Protein AF-A0A956P0S5-F1 (afdb_monomer)

Solvent-accessible surface area (backbone atoms only — not comparable to full-atom values): 14240 Å² total; per-residue (Å²): 141,84,89,82,84,88,81,92,80,89,80,87,84,78,88,82,91,79,89,77,91,73,87,79,81,88,80,89,71,92,70,78,78,69,80,76,81,74,53,72,65,49,46,32,28,50,45,27,42,51,51,13,50,52,25,44,77,72,69,35,58,64,59,13,52,54,28,40,48,46,19,44,26,37,61,36,60,24,54,72,28,82,37,57,36,28,53,68,85,43,78,42,74,23,39,26,38,30,36,32,39,50,43,69,46,98,87,65,50,78,39,52,38,38,33,41,34,31,28,26,62,78,64,59,69,40,28,40,41,38,39,36,28,49,43,55,61,23,42,31,29,60,75,90,55,88,81,51,67,65,43,17,43,38,38,39,33,37,58,80,78,73,43,46,25,36,25,52,33,47,40,38,34,45,43,81,77,47,76,59,59,68,21,82,61,38,79,83,47,84,54,44,51,42,25,31,27,26,29,33,40,39,37,43,30,39,24,30,32,74,95,37,86,83,47,67,38,47,39,34,33,68,44,71,68,35,24,9,27,38,37,32,68,66,73,80,72,92,84,77,81,88,70,89,63,94,73,72,76,74,81,76,86,124

Radius of gyration: 23.27 Å; Cα contacts (8 Å, |Δi|>4): 529; chains: 1; bounding box: 78×57×66 Å

Foldseek 3Di:
DDDDDDDDDDDDDDDDDDDDDDDDDDDDDPPPPDPDDDDLLQLQLVLLCVQLVVCVVVVNPPSNVQSNQSSVFSLLPFDWDWFWKQKQNDIDTKTKAKEWEFAQDPVRDTWTKIKMWIAPDRNHGQKIKIKIARDQKAWAADCPCVPPNRHMKIKMARNVVRWIWIFHTWMKGKDWPDWAAWRPLCVVDPQKTKTKTFMWIWTWTWIAIDPGRVDIMIMTTTDGGRITMYMYTPPPDRDDDDDSDPDDPDPDDD

Structure (mmCIF, N/CA/C/O backbone):
data_AF-A0A956P0S5-F1
#
_entry.id   AF-A0A956P0S5-F1
#
loop_
_atom_site.group_PDB
_atom_site.id
_atom_site.type_symbol
_atom_site.label_atom_id
_atom_site.label_alt_id
_atom_site.label_comp_id
_atom_site.label_asym_id
_atom_site.label_entity_id
_atom_site.label_seq_id
_atom_site.pdbx_PDB_ins_code
_atom_site.Cartn_x
_atom_site.Cartn_y
_atom_site.Cartn_z
_atom_site.occupancy
_atom_site.B_iso_or_equiv
_atom_site.auth_seq_id
_atom_site.auth_comp_id
_atom_site.auth_asym_id
_atom_site.auth_atom_id
_atom_site.pdbx_PDB_model_num
ATOM 1 N N . MET A 1 1 ? -48.499 -22.018 23.918 1.00 46.53 1 MET A N 1
ATOM 2 C CA . MET A 1 1 ? -48.377 -22.487 22.521 1.00 46.53 1 MET A CA 1
ATOM 3 C C . MET A 1 1 ? -49.604 -22.008 21.760 1.00 46.53 1 MET A C 1
ATOM 5 O O . MET A 1 1 ? -50.698 -22.471 22.052 1.00 46.53 1 MET A O 1
ATOM 9 N N . ARG A 1 2 ? -49.459 -21.010 20.884 1.00 45.59 2 ARG A N 1
ATOM 10 C CA . ARG A 1 2 ? -50.534 -20.522 20.007 1.00 45.59 2 ARG A CA 1
ATOM 11 C C . ARG A 1 2 ? -49.981 -20.473 18.587 1.00 45.59 2 ARG A C 1
ATOM 13 O O . ARG A 1 2 ? -48.970 -19.822 18.353 1.00 45.59 2 ARG A O 1
ATOM 20 N N . ALA A 1 3 ? -50.611 -21.235 17.701 1.00 47.53 3 ALA A N 1
ATOM 21 C CA . ALA A 1 3 ? -50.285 -21.324 16.288 1.00 47.53 3 ALA A CA 1
ATOM 22 C C . ALA A 1 3 ? -50.976 -20.188 15.523 1.00 47.53 3 ALA A C 1
ATOM 24 O O . ALA A 1 3 ? -52.167 -19.950 15.718 1.00 47.53 3 ALA A O 1
ATOM 25 N N . HIS A 1 4 ? -50.235 -19.526 14.638 1.00 45.78 4 HIS A N 1
ATOM 26 C CA . HIS A 1 4 ? -50.772 -18.630 13.617 1.00 45.78 4 HIS A CA 1
ATOM 27 C C . HIS A 1 4 ? -50.469 -19.233 12.239 1.00 45.78 4 HIS A C 1
ATOM 29 O O . HIS A 1 4 ? -49.300 -19.503 11.961 1.00 45.78 4 HIS A O 1
ATOM 35 N N . PRO A 1 5 ? -51.480 -19.463 11.383 1.00 62.47 5 PRO A N 1
ATOM 36 C CA . PRO A 1 5 ? -51.280 -19.790 9.980 1.00 62.47 5 PRO A CA 1
ATOM 37 C C . PRO A 1 5 ? -51.539 -18.579 9.066 1.00 62.47 5 PRO A C 1
ATOM 39 O O . PRO A 1 5 ? -52.143 -17.592 9.483 1.00 62.47 5 PRO A O 1
ATOM 42 N N . PHE A 1 6 ? -51.160 -18.756 7.795 1.00 42.41 6 PHE A N 1
ATOM 43 C CA . PHE A 1 6 ? -51.363 -17.881 6.626 1.00 42.41 6 PHE A CA 1
ATOM 44 C C . PHE A 1 6 ? -50.339 -16.733 6.501 1.00 42.41 6 PHE A C 1
ATOM 46 O O . PHE A 1 6 ? -49.955 -16.119 7.481 1.00 42.41 6 PHE A O 1
ATOM 53 N N . SER A 1 7 ? -49.826 -16.371 5.323 1.00 49.00 7 SER A N 1
ATOM 54 C CA . SER A 1 7 ? -50.369 -16.528 3.974 1.00 49.00 7 SER A CA 1
ATOM 55 C C . SER A 1 7 ? -49.253 -16.358 2.936 1.00 49.00 7 SER A C 1
ATOM 57 O O . SER A 1 7 ? -48.525 -15.366 2.962 1.00 49.00 7 SER A O 1
ATOM 59 N N . THR A 1 8 ? -49.136 -17.305 2.010 1.00 47.72 8 THR A N 1
ATOM 60 C CA . THR A 1 8 ? -48.252 -17.249 0.840 1.00 47.72 8 THR A CA 1
ATOM 61 C C . THR A 1 8 ? -48.875 -16.333 -0.215 1.00 47.72 8 THR A C 1
ATOM 63 O O . THR A 1 8 ? -49.994 -16.584 -0.661 1.00 47.72 8 THR A O 1
ATOM 66 N N . ARG A 1 9 ? -48.167 -15.287 -0.656 1.00 56.03 9 ARG A N 1
ATOM 67 C CA . ARG A 1 9 ? -48.523 -14.537 -1.871 1.00 56.03 9 ARG A CA 1
ATOM 68 C C . ARG A 1 9 ? -47.357 -14.537 -2.849 1.00 56.03 9 ARG A C 1
ATOM 70 O O . ARG A 1 9 ? -46.425 -13.750 -2.739 1.00 56.03 9 ARG A O 1
ATOM 77 N N . THR A 1 10 ? -47.461 -15.445 -3.808 1.00 47.25 10 THR A N 1
ATOM 78 C CA . THR A 1 10 ? -46.732 -15.450 -5.074 1.00 47.25 10 THR A CA 1
ATOM 79 C C . THR A 1 10 ? -47.218 -14.277 -5.924 1.00 47.25 10 THR A C 1
ATOM 81 O O . THR A 1 10 ? -48.417 -14.156 -6.169 1.00 47.25 10 THR A O 1
ATOM 84 N N . LEU A 1 11 ? -46.303 -13.431 -6.392 1.00 49.44 11 LEU A N 1
ATOM 85 C CA . LEU A 1 11 ? -46.571 -12.417 -7.410 1.00 49.44 11 LEU A CA 1
ATOM 86 C C . LEU A 1 11 ? -45.760 -12.773 -8.658 1.00 49.44 11 LEU A C 1
ATOM 88 O O . LEU A 1 11 ? -44.543 -12.624 -8.694 1.00 49.44 11 LEU A O 1
ATOM 92 N N . LEU A 1 12 ? -46.468 -13.291 -9.660 1.00 40.75 12 LEU A N 1
ATOM 93 C CA . LEU A 1 12 ? -46.030 -13.357 -11.050 1.00 40.75 12 LEU A CA 1
ATOM 94 C C . LEU A 1 12 ? -46.188 -11.957 -11.651 1.00 40.75 12 LEU A C 1
ATOM 96 O O . LEU A 1 12 ? -47.299 -11.430 -11.680 1.00 40.75 12 LEU A O 1
ATOM 100 N N . VAL A 1 13 ? -45.102 -11.378 -12.159 1.00 48.88 13 VAL A N 1
ATOM 101 C CA . VAL A 1 13 ? -45.156 -10.217 -13.056 1.00 48.88 13 VAL A CA 1
ATOM 102 C C . VAL A 1 13 ? -44.646 -10.677 -14.412 1.00 48.88 13 VAL A C 1
ATOM 104 O O . VAL A 1 13 ? -43.492 -11.075 -14.556 1.00 48.88 13 VAL A O 1
ATOM 107 N N . ALA A 1 14 ? -45.548 -10.668 -15.388 1.00 42.66 14 ALA A N 1
ATOM 108 C CA . ALA A 1 14 ? -45.276 -10.989 -16.775 1.00 42.66 14 ALA A CA 1
ATOM 109 C C . ALA A 1 14 ? -45.187 -9.708 -17.618 1.00 42.66 14 ALA A C 1
ATOM 111 O O . ALA A 1 14 ? -46.032 -8.829 -17.494 1.00 42.66 14 ALA A O 1
ATOM 112 N N . ALA A 1 15 ? -44.196 -9.723 -18.514 1.00 45.06 15 ALA A N 1
ATOM 113 C CA . ALA A 1 15 ? -44.137 -9.118 -19.847 1.00 45.06 15 ALA A CA 1
ATOM 114 C C . ALA A 1 15 ? -44.192 -7.586 -20.024 1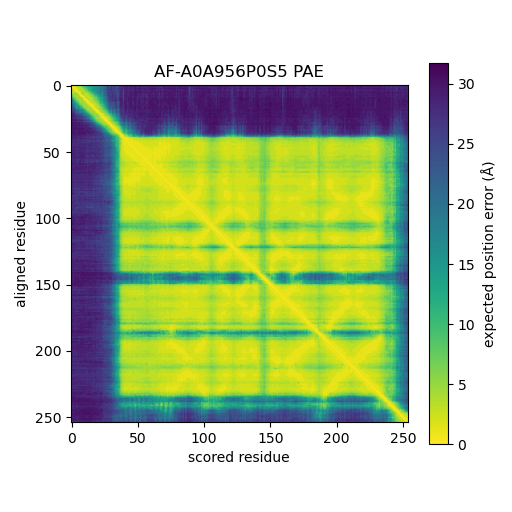.00 45.06 15 ALA A C 1
ATOM 116 O O . ALA A 1 15 ? -45.190 -6.939 -19.739 1.00 45.06 15 ALA A O 1
ATOM 117 N N . ALA A 1 16 ? -43.177 -7.064 -20.725 1.00 46.56 16 ALA A N 1
ATOM 118 C CA . ALA A 1 16 ? -43.361 -6.442 -22.043 1.00 46.56 16 ALA A CA 1
ATOM 119 C C . ALA A 1 16 ? -41.998 -6.281 -22.751 1.00 46.56 16 ALA A C 1
ATOM 121 O O . ALA A 1 16 ? -41.154 -5.495 -22.332 1.00 46.56 16 ALA A O 1
ATOM 122 N N . LEU A 1 17 ? -41.791 -7.037 -23.833 1.00 49.25 17 LEU A N 1
ATOM 123 C CA . LEU A 1 17 ? -40.760 -6.784 -24.841 1.00 49.25 17 LEU A CA 1
ATOM 124 C C . LEU A 1 17 ? -41.327 -5.757 -25.826 1.00 49.25 17 LEU A C 1
ATOM 126 O O . LEU A 1 17 ? -42.268 -6.066 -26.554 1.00 49.25 17 LEU A O 1
ATOM 130 N N . LEU A 1 18 ? -40.757 -4.554 -25.851 1.00 51.84 18 LEU A N 1
ATOM 131 C CA . LEU A 1 18 ? -40.972 -3.584 -26.921 1.00 51.84 18 LEU A CA 1
ATOM 132 C C . LEU A 1 18 ? -39.687 -3.481 -27.739 1.00 51.84 18 LEU A C 1
ATOM 134 O O . LEU A 1 18 ? -38.668 -2.977 -27.274 1.00 51.84 18 LEU A O 1
ATOM 138 N N . ALA A 1 19 ? -39.763 -3.998 -28.962 1.00 52.50 19 ALA A N 1
ATOM 139 C CA . ALA A 1 19 ? -38.812 -3.730 -30.022 1.00 52.50 19 ALA A CA 1
ATOM 140 C C . ALA A 1 19 ? -39.023 -2.291 -30.513 1.00 52.50 19 ALA A C 1
ATOM 142 O O . ALA A 1 19 ? -40.101 -1.952 -30.998 1.00 52.50 19 ALA A O 1
ATOM 143 N N . ALA A 1 20 ? -37.990 -1.462 -30.398 1.00 48.88 20 ALA A N 1
ATOM 144 C CA . ALA A 1 20 ? -37.906 -0.187 -31.092 1.00 48.88 20 ALA A CA 1
ATOM 145 C C . ALA A 1 20 ? -36.772 -0.289 -32.117 1.00 48.88 20 ALA A C 1
ATOM 147 O O . ALA A 1 20 ? -35.594 -0.293 -31.765 1.00 48.88 20 ALA A O 1
ATOM 148 N N . CYS A 1 21 ? -37.145 -0.413 -33.389 1.00 50.00 21 CYS A N 1
ATOM 149 C CA . CYS A 1 21 ? -36.271 -0.078 -34.503 1.00 50.00 21 CYS A CA 1
ATOM 150 C C . CYS A 1 21 ? -36.135 1.447 -34.517 1.00 50.00 21 CYS A C 1
ATOM 152 O O . CYS A 1 21 ? -37.131 2.144 -34.706 1.00 50.00 21 CYS A O 1
ATOM 154 N N . ALA A 1 22 ? -34.930 1.956 -34.287 1.00 46.91 22 ALA A N 1
ATOM 155 C CA . ALA A 1 22 ? -34.597 3.351 -34.528 1.00 46.91 22 ALA A CA 1
ATOM 156 C C . ALA A 1 22 ? -33.417 3.393 -35.500 1.00 46.91 22 ALA A C 1
ATOM 158 O O . ALA A 1 22 ? -32.386 2.759 -35.267 1.00 46.91 22 ALA A O 1
ATOM 159 N N . ASP A 1 23 ? -33.627 4.099 -36.606 1.00 46.28 23 ASP A N 1
ATOM 160 C CA . ASP A 1 23 ? -32.665 4.325 -37.674 1.00 46.28 23 ASP A CA 1
ATOM 161 C C . ASP A 1 23 ? -31.389 4.992 -37.144 1.00 46.28 23 ASP A C 1
ATOM 163 O O . ASP A 1 23 ? -31.431 5.996 -36.429 1.00 46.28 23 ASP A O 1
ATOM 167 N N . ALA A 1 24 ? -30.239 4.427 -37.509 1.00 42.75 24 ALA A N 1
ATOM 168 C CA . ALA A 1 24 ? -28.935 4.987 -37.185 1.00 42.75 24 ALA A CA 1
ATOM 169 C C . ALA A 1 24 ? -28.634 6.191 -38.098 1.00 42.75 24 ALA A C 1
ATOM 171 O O . ALA A 1 24 ? -28.713 6.053 -39.322 1.00 42.75 24 ALA A O 1
ATOM 172 N N . PRO A 1 25 ? -28.235 7.358 -37.561 1.00 47.31 25 PRO A N 1
ATOM 173 C CA . PRO A 1 25 ? -27.686 8.416 -38.389 1.00 47.31 25 PRO A CA 1
ATOM 174 C C . PRO A 1 25 ? -26.253 8.061 -38.800 1.00 47.31 25 PRO A C 1
ATOM 176 O O . PRO A 1 25 ? -25.378 7.816 -37.968 1.00 47.31 25 PRO A O 1
ATOM 179 N N . THR A 1 26 ? -26.010 8.069 -40.106 1.00 45.09 26 THR A N 1
ATOM 180 C CA . THR A 1 26 ? -24.673 8.035 -40.700 1.00 45.09 26 THR A CA 1
ATOM 181 C C . THR A 1 26 ? -23.945 9.339 -40.368 1.00 45.09 26 THR A C 1
ATOM 183 O O . THR A 1 26 ? -24.252 10.384 -40.939 1.00 45.09 26 THR A O 1
ATOM 186 N N . VAL A 1 27 ? -22.974 9.288 -39.453 1.00 42.38 27 VAL A N 1
ATOM 187 C CA . VAL A 1 27 ? -22.047 10.399 -39.187 1.00 42.38 27 VAL A CA 1
ATOM 188 C C . VAL A 1 27 ? -20.788 10.186 -40.024 1.00 42.38 27 VAL A C 1
ATOM 190 O O . VAL A 1 27 ? -19.969 9.316 -39.742 1.00 42.38 27 VAL A O 1
ATOM 193 N N . THR A 1 28 ? -20.650 10.974 -41.088 1.00 45.12 28 THR A N 1
ATOM 194 C CA . THR A 1 28 ? -19.413 11.123 -41.862 1.00 45.12 28 THR A CA 1
ATOM 195 C C . THR A 1 28 ? -18.667 12.367 -41.391 1.00 45.12 28 THR A C 1
ATOM 197 O O . THR A 1 28 ? -19.068 13.485 -41.711 1.00 45.12 28 THR A O 1
ATOM 200 N N . GLY A 1 29 ? -17.563 12.165 -40.678 1.00 45.12 29 GLY A N 1
ATOM 201 C CA . GLY A 1 29 ? -16.556 13.179 -40.375 1.00 45.12 29 GLY A CA 1
ATOM 202 C C . GLY A 1 29 ? -15.302 12.498 -39.817 1.00 45.12 29 GLY A C 1
ATOM 203 O O . GLY A 1 29 ? -15.442 11.506 -39.100 1.00 45.12 29 GLY A O 1
ATOM 204 N N . PRO A 1 30 ? -14.078 12.946 -40.155 1.00 47.75 30 PRO A N 1
ATOM 205 C CA . PRO A 1 30 ? -12.875 12.451 -39.508 1.00 47.75 30 PRO A CA 1
ATOM 206 C C . PRO A 1 30 ? -12.791 13.104 -38.127 1.00 47.75 30 PRO A C 1
ATOM 208 O O . PRO A 1 30 ? -12.067 14.079 -37.928 1.00 47.75 30 PRO A O 1
ATOM 211 N N . ASP A 1 31 ? -13.581 12.593 -37.187 1.00 36.97 31 ASP A N 1
ATOM 212 C CA . ASP A 1 31 ? -13.417 12.936 -35.786 1.00 36.97 31 ASP A CA 1
ATOM 213 C C . ASP A 1 31 ? -12.059 12.404 -35.341 1.00 36.97 31 ASP A C 1
ATOM 215 O O . ASP A 1 31 ? -11.768 11.205 -35.372 1.00 36.97 31 ASP A O 1
ATOM 219 N N . VAL A 1 32 ? -11.202 13.346 -34.960 1.00 43.25 32 VAL A N 1
ATOM 220 C CA . VAL A 1 32 ? -10.043 13.096 -34.118 1.00 43.25 32 VAL A CA 1
ATOM 221 C C . VAL A 1 32 ? -10.543 12.257 -32.949 1.00 43.25 32 VAL A C 1
ATOM 223 O O . VAL A 1 32 ? -11.300 12.747 -32.115 1.00 43.25 32 VAL A O 1
ATOM 226 N N . VAL A 1 33 ? -10.160 10.981 -32.923 1.00 37.50 33 VAL A N 1
ATOM 227 C CA . VAL A 1 33 ? -10.453 10.083 -31.809 1.00 37.50 33 VAL A CA 1
ATOM 228 C C . VAL A 1 33 ? -9.829 10.713 -30.568 1.00 37.50 33 VAL A C 1
ATOM 230 O O . VAL A 1 33 ? -8.613 10.666 -30.377 1.00 37.50 33 VAL A O 1
ATOM 233 N N . ALA A 1 34 ? -10.655 11.365 -29.750 1.00 46.28 34 ALA A N 1
ATOM 234 C CA . ALA A 1 34 ? -10.275 11.736 -28.400 1.00 46.28 34 ALA A CA 1
ATOM 235 C C . ALA A 1 34 ? -9.823 10.452 -27.676 1.00 46.28 34 ALA A C 1
ATOM 237 O O . ALA A 1 34 ? -10.451 9.405 -27.872 1.00 46.28 34 ALA A O 1
ATOM 238 N N . PRO A 1 35 ? -8.735 10.482 -26.882 1.00 43.56 35 PRO A N 1
ATOM 239 C CA . PRO A 1 35 ? -8.303 9.306 -26.136 1.00 43.56 35 PRO A CA 1
ATOM 240 C C . PRO A 1 35 ? -9.465 8.798 -25.268 1.00 43.56 35 PRO A C 1
ATOM 242 O O . PRO A 1 35 ? -10.267 9.611 -24.797 1.00 43.56 35 PRO A O 1
ATOM 245 N N . PRO A 1 36 ? -9.605 7.471 -25.106 1.00 42.19 36 PRO A N 1
ATOM 246 C CA . PRO A 1 36 ? -10.793 6.875 -24.522 1.00 42.19 36 PRO A CA 1
ATOM 247 C C . PRO A 1 36 ? -11.071 7.448 -23.133 1.00 42.19 36 PRO A C 1
ATOM 249 O O . PRO A 1 36 ? -10.182 7.598 -22.298 1.00 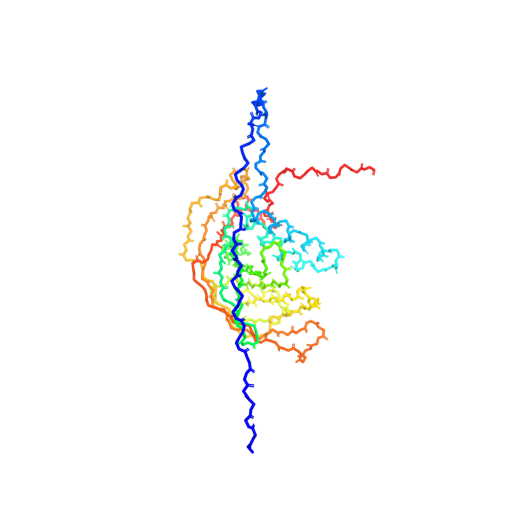42.19 36 PRO A O 1
ATOM 252 N N . THR A 1 37 ? -12.345 7.756 -22.929 1.00 42.22 37 THR A N 1
ATOM 253 C CA . THR A 1 37 ? -12.993 8.044 -21.656 1.00 42.22 37 THR A CA 1
ATOM 254 C C . THR A 1 37 ? -12.529 7.043 -20.588 1.00 42.22 37 THR A C 1
ATOM 256 O O . THR A 1 37 ? -12.600 5.832 -20.794 1.00 42.22 37 THR A O 1
ATOM 259 N N . GLY A 1 38 ? -11.978 7.578 -19.491 1.00 54.44 38 GLY A N 1
ATOM 260 C CA . GLY A 1 38 ? -11.123 6.869 -18.534 1.00 54.44 38 GLY A CA 1
ATOM 261 C C . GLY A 1 38 ? -11.656 5.511 -18.077 1.00 54.44 38 GLY A C 1
ATOM 262 O O . GLY A 1 38 ? -12.832 5.347 -17.754 1.00 54.44 38 GLY A O 1
ATOM 263 N N . THR A 1 39 ? -10.766 4.522 -18.050 1.00 73.88 39 THR A N 1
ATOM 264 C CA . THR A 1 39 ? -11.076 3.187 -17.516 1.00 73.88 39 THR A CA 1
ATOM 265 C C . THR A 1 39 ? -11.423 3.267 -16.019 1.00 73.88 39 THR A C 1
ATOM 267 O O . THR A 1 39 ? -11.015 4.213 -15.351 1.00 73.88 39 THR A O 1
ATOM 270 N N . ALA A 1 40 ? -12.150 2.289 -15.459 1.00 81.44 40 ALA A N 1
ATOM 271 C CA . ALA A 1 40 ? -12.482 2.259 -14.020 1.00 81.44 40 ALA A CA 1
ATOM 272 C C . ALA A 1 40 ? -11.240 2.431 -13.116 1.00 81.44 40 ALA A C 1
ATOM 274 O O . ALA A 1 40 ? -11.282 3.132 -12.108 1.00 81.44 40 ALA A O 1
ATOM 275 N N . ASP A 1 41 ? -10.098 1.884 -13.539 1.00 87.12 41 ASP A N 1
ATOM 276 C CA . ASP A 1 41 ? -8.813 2.044 -12.854 1.00 87.12 41 ASP A CA 1
ATOM 277 C C . ASP A 1 41 ? -8.364 3.518 -12.795 1.00 87.12 41 ASP A C 1
ATOM 279 O O . ASP A 1 41 ? -7.793 3.975 -11.807 1.00 87.12 41 ASP A O 1
ATOM 283 N N . GLU A 1 42 ? -8.650 4.297 -13.837 1.00 87.44 42 GLU A N 1
ATOM 284 C CA . GLU A 1 42 ? -8.298 5.714 -13.917 1.00 87.44 42 GLU A CA 1
ATOM 285 C C . GLU A 1 42 ? -9.179 6.583 -13.014 1.00 87.44 42 GLU A C 1
ATOM 287 O O . GLU A 1 42 ? -8.677 7.529 -12.402 1.00 87.44 42 GLU A O 1
ATOM 292 N N . ALA A 1 43 ? -10.456 6.219 -12.851 1.00 89.06 43 ALA A N 1
ATOM 293 C CA . ALA A 1 43 ? -11.340 6.841 -11.866 1.00 89.06 43 ALA A CA 1
ATOM 294 C C . ALA A 1 43 ? -10.828 6.614 -10.433 1.00 89.06 43 ALA A C 1
ATOM 296 O O . ALA A 1 43 ? -10.751 7.557 -9.644 1.00 89.06 43 ALA A O 1
ATOM 297 N N . VAL A 1 44 ? -10.373 5.397 -10.120 1.00 90.56 44 VAL A N 1
ATOM 298 C CA . VAL A 1 44 ? -9.753 5.092 -8.822 1.00 90.56 44 VAL A CA 1
ATOM 299 C C . VAL A 1 44 ? -8.448 5.858 -8.628 1.00 90.56 44 VAL A C 1
ATOM 301 O O . VAL A 1 44 ? -8.241 6.462 -7.575 1.00 90.56 44 VAL A O 1
ATOM 304 N N . ALA A 1 45 ? -7.565 5.877 -9.631 1.00 92.25 45 ALA A N 1
ATOM 305 C CA . ALA A 1 45 ? -6.312 6.625 -9.553 1.00 92.25 45 ALA A CA 1
ATOM 306 C C . ALA A 1 45 ? -6.559 8.126 -9.325 1.00 92.25 45 ALA A C 1
ATOM 308 O O . ALA A 1 45 ? -5.821 8.763 -8.573 1.00 92.25 45 ALA A O 1
ATOM 309 N N . LEU A 1 46 ? -7.606 8.687 -9.938 1.00 92.94 46 LEU A N 1
ATOM 310 C CA . LEU A 1 46 ? -8.039 10.059 -9.688 1.00 92.94 46 LEU A CA 1
ATOM 311 C C . LEU A 1 46 ? -8.558 10.242 -8.254 1.00 92.94 46 LEU A C 1
ATOM 313 O O . LEU A 1 46 ? -8.164 11.199 -7.593 1.00 92.94 46 LEU A O 1
ATOM 317 N N . SER A 1 47 ? -9.376 9.319 -7.745 1.00 92.81 47 SER A N 1
ATOM 318 C CA . SER A 1 47 ? -9.885 9.393 -6.371 1.00 92.81 47 SER A CA 1
ATOM 319 C C . SER A 1 47 ? -8.760 9.320 -5.329 1.00 92.81 47 SER A C 1
ATOM 321 O O . SER A 1 47 ? -8.751 10.083 -4.362 1.00 92.81 47 SER A O 1
ATOM 323 N N . LEU A 1 48 ? -7.753 8.472 -5.552 1.00 93.75 48 LEU A N 1
ATOM 324 C CA . LEU A 1 48 ? -6.554 8.413 -4.711 1.00 93.75 48 LEU A CA 1
ATOM 325 C C . LEU A 1 48 ? -5.742 9.719 -4.771 1.00 93.75 48 LEU A C 1
ATOM 327 O O . LEU A 1 48 ? -5.259 10.188 -3.744 1.00 93.75 48 LEU A O 1
ATOM 331 N N . ASP A 1 49 ? -5.632 10.356 -5.936 1.00 94.94 49 ASP A N 1
ATOM 332 C CA . ASP A 1 49 ? -5.006 11.678 -6.073 1.00 94.94 49 ASP A CA 1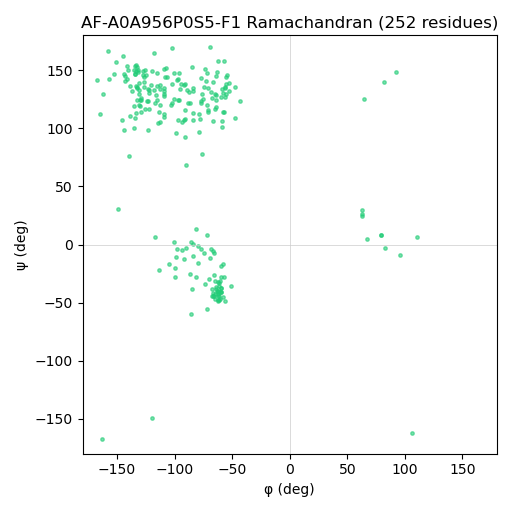
ATOM 333 C C . ASP A 1 49 ? -5.762 12.775 -5.302 1.00 94.94 49 ASP A C 1
ATOM 335 O O . ASP A 1 49 ? -5.146 13.652 -4.692 1.00 94.94 49 ASP A O 1
ATOM 339 N N . GLU A 1 50 ? -7.095 12.747 -5.322 1.00 94.50 50 GLU A N 1
ATOM 340 C CA . GLU A 1 50 ? -7.932 13.681 -4.562 1.00 94.50 50 GLU A CA 1
ATOM 341 C C . GLU A 1 50 ? -7.755 13.487 -3.054 1.00 94.50 50 GLU A C 1
ATOM 343 O O . GLU A 1 50 ? -7.582 14.466 -2.322 1.00 94.50 50 GLU A O 1
ATOM 348 N N . LEU A 1 51 ? -7.713 12.232 -2.592 1.00 93.06 51 LEU A N 1
ATOM 349 C CA . LEU A 1 51 ? -7.375 11.899 -1.208 1.00 93.06 51 LEU A CA 1
ATOM 350 C C . LEU A 1 51 ? -5.963 12.383 -0.856 1.00 93.06 51 LEU A C 1
ATOM 352 O O . LEU A 1 51 ? -5.759 12.946 0.221 1.00 93.06 51 LEU A O 1
ATOM 356 N N . ALA A 1 52 ? -4.998 12.238 -1.771 1.00 93.50 52 ALA A N 1
ATOM 357 C CA . ALA A 1 52 ? -3.633 12.717 -1.574 1.00 93.50 52 ALA A CA 1
ATOM 358 C C . ALA A 1 52 ? -3.570 14.244 -1.401 1.00 93.50 52 ALA A C 1
ATOM 360 O O . ALA A 1 52 ? -2.888 14.764 -0.508 1.00 93.50 52 ALA A O 1
ATOM 361 N N . ALA A 1 53 ? -4.305 14.974 -2.240 1.00 93.69 53 ALA A N 1
ATOM 362 C CA . ALA A 1 53 ? -4.409 16.426 -2.169 1.00 93.69 53 ALA A CA 1
ATOM 363 C C . ALA A 1 53 ? -5.123 16.881 -0.886 1.00 93.69 53 ALA A C 1
ATOM 365 O O . ALA A 1 53 ? -4.640 17.787 -0.208 1.00 93.69 53 ALA A O 1
ATOM 366 N N . SER A 1 54 ? -6.227 16.226 -0.517 1.00 91.62 54 SER A N 1
ATOM 367 C CA . SER A 1 54 ? -6.971 16.515 0.714 1.00 91.62 54 SER A CA 1
ATOM 368 C C . SER A 1 54 ? -6.107 16.301 1.960 1.00 91.62 54 SER A C 1
ATOM 370 O O . SER A 1 54 ? -6.013 17.194 2.802 1.00 91.62 54 SER A O 1
ATOM 372 N N . ALA A 1 55 ? -5.387 15.178 2.029 1.00 89.56 55 ALA A N 1
ATOM 373 C CA . ALA A 1 55 ? -4.440 14.901 3.104 1.00 89.56 55 ALA A CA 1
ATOM 374 C C . ALA A 1 55 ? -3.322 15.956 3.170 1.00 89.56 55 ALA A C 1
ATOM 376 O O . ALA A 1 55 ? -2.992 16.439 4.251 1.00 89.56 55 ALA A O 1
ATOM 377 N N . SER A 1 56 ? -2.794 16.391 2.019 1.00 93.00 56 SER A N 1
ATOM 378 C CA . SER A 1 56 ? -1.783 17.459 1.965 1.00 93.00 56 SER A CA 1
ATOM 379 C C . SER A 1 56 ? -2.310 18.780 2.528 1.00 93.00 56 SER A C 1
ATOM 381 O O . SER A 1 56 ? -1.615 19.432 3.305 1.00 93.00 56 SER A O 1
ATOM 383 N N . LEU A 1 57 ? -3.540 19.166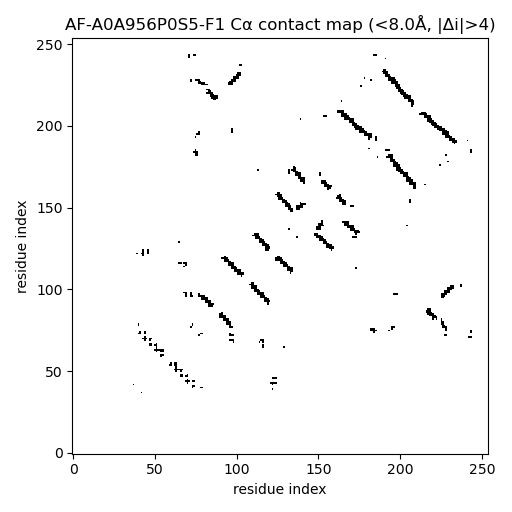 2.171 1.00 93.38 57 LEU A N 1
ATOM 384 C CA . LEU A 1 57 ? -4.190 20.380 2.680 1.00 93.38 57 LEU A CA 1
ATOM 385 C C . LEU A 1 57 ? -4.448 20.313 4.190 1.00 93.38 57 LEU A C 1
ATOM 387 O O . LEU A 1 57 ? -4.390 21.339 4.864 1.00 93.38 57 LEU A O 1
ATOM 391 N N . ALA A 1 58 ? -4.683 19.115 4.724 1.00 89.50 58 ALA A N 1
ATOM 392 C CA . ALA A 1 58 ? -4.822 18.868 6.157 1.00 89.50 58 ALA A CA 1
ATOM 393 C C . ALA A 1 58 ? -3.474 18.783 6.908 1.00 89.50 58 ALA A C 1
ATOM 395 O O . ALA A 1 58 ? -3.465 18.586 8.121 1.00 89.50 58 ALA A O 1
ATOM 396 N N . GLY A 1 59 ? -2.336 18.917 6.215 1.00 88.62 59 GLY A N 1
ATOM 397 C CA . GLY A 1 59 ? -0.998 18.788 6.804 1.00 88.62 59 GLY A CA 1
ATOM 398 C C . GLY A 1 59 ? -0.538 17.341 7.024 1.00 88.62 59 GLY A C 1
ATOM 399 O O . GLY A 1 59 ? 0.518 17.109 7.608 1.00 88.62 59 GLY A O 1
ATOM 400 N N . ASP A 1 60 ? -1.288 16.361 6.524 1.00 86.12 60 ASP A N 1
ATOM 401 C CA . ASP A 1 60 ? -0.990 14.933 6.618 1.00 86.12 60 ASP A CA 1
ATOM 402 C C . ASP A 1 60 ? -0.157 14.480 5.412 1.00 86.12 60 ASP A C 1
ATOM 404 O O . ASP A 1 60 ? -0.607 13.753 4.520 1.00 86.12 60 ASP A O 1
ATOM 408 N N . SER A 1 61 ? 1.091 14.951 5.369 1.00 87.50 61 SER A N 1
ATOM 409 C CA . SER A 1 61 ? 2.038 14.666 4.279 1.00 87.50 61 SER A CA 1
ATOM 410 C C . SER A 1 61 ? 2.270 13.169 4.066 1.00 87.50 61 SER A C 1
ATOM 412 O O . SER A 1 61 ? 2.554 12.727 2.950 1.00 87.50 61 SER A O 1
ATOM 414 N N . ARG A 1 62 ? 2.111 12.374 5.127 1.00 82.19 62 ARG A N 1
ATOM 415 C CA . ARG A 1 62 ? 2.239 10.926 5.069 1.00 82.19 62 ARG A CA 1
ATOM 416 C C . ARG A 1 62 ? 1.070 10.289 4.334 1.00 82.19 62 ARG A C 1
ATOM 418 O O . ARG A 1 62 ? 1.312 9.597 3.350 1.00 82.19 62 ARG A O 1
ATOM 425 N N . ALA A 1 63 ? -0.170 10.540 4.759 1.00 84.38 63 ALA A N 1
ATOM 426 C CA . ALA A 1 63 ? -1.328 10.003 4.045 1.00 84.38 63 ALA A CA 1
ATOM 427 C C . ALA A 1 63 ? -1.356 10.503 2.594 1.00 84.38 63 ALA A C 1
ATOM 429 O O . ALA A 1 63 ? -1.614 9.726 1.679 1.00 84.38 63 ALA A O 1
ATOM 430 N N . ALA A 1 64 ? -0.969 11.763 2.367 1.00 89.75 64 ALA A N 1
ATOM 431 C CA . ALA A 1 64 ? -0.816 12.307 1.025 1.00 89.75 64 ALA A CA 1
ATOM 432 C C . ALA A 1 64 ? 0.145 11.489 0.159 1.00 89.75 64 ALA A C 1
ATOM 434 O O . ALA A 1 64 ? -0.165 11.115 -0.972 1.00 89.75 64 ALA A O 1
ATOM 435 N N . SER A 1 65 ? 1.318 11.192 0.712 1.00 87.56 65 SER A N 1
ATOM 436 C CA . SER A 1 65 ? 2.319 10.371 0.056 1.00 87.56 65 SER A CA 1
ATOM 437 C C . SER A 1 65 ? 1.808 8.955 -0.213 1.00 87.56 65 SER A C 1
ATOM 439 O O . SER A 1 65 ? 2.075 8.410 -1.281 1.00 87.56 65 SER A O 1
ATOM 441 N N . ASP A 1 66 ? 1.085 8.366 0.731 1.00 84.25 66 ASP A N 1
ATOM 442 C CA . ASP A 1 66 ? 0.601 6.991 0.643 1.00 84.25 66 ASP A CA 1
ATOM 443 C C . ASP A 1 66 ? -0.465 6.830 -0.456 1.00 84.25 66 ASP A C 1
ATOM 445 O O . ASP A 1 66 ? -0.376 5.913 -1.273 1.00 84.25 66 ASP A O 1
ATOM 449 N N . TYR A 1 67 ? -1.427 7.753 -0.544 1.00 92.19 67 TYR A N 1
ATOM 450 C CA . TYR A 1 67 ? -2.442 7.730 -1.603 1.00 92.19 67 TYR A CA 1
ATOM 451 C C . TYR A 1 67 ? -1.842 8.001 -2.988 1.00 92.19 67 TYR A C 1
ATOM 453 O O . TYR A 1 67 ? -2.195 7.331 -3.962 1.00 92.19 67 TYR A O 1
ATOM 461 N N . ALA A 1 68 ? -0.867 8.913 -3.068 1.00 93.06 68 ALA A N 1
ATOM 462 C CA . ALA A 1 68 ? -0.153 9.193 -4.309 1.00 93.06 68 ALA A CA 1
ATOM 463 C C . ALA A 1 68 ? 0.612 7.966 -4.844 1.00 93.06 68 ALA A C 1
ATOM 465 O O . ALA A 1 68 ? 0.703 7.794 -6.058 1.00 93.06 68 ALA A O 1
ATOM 466 N N . ASP A 1 69 ? 1.138 7.097 -3.971 1.00 92.38 69 ASP A N 1
ATOM 467 C CA . ASP A 1 69 ? 1.791 5.845 -4.386 1.00 92.38 69 ASP A CA 1
ATOM 468 C C . ASP A 1 69 ? 0.807 4.856 -5.021 1.00 92.38 69 ASP A C 1
ATOM 470 O O . ASP A 1 69 ? 1.125 4.248 -6.046 1.00 92.38 69 ASP A O 1
ATOM 474 N N . GLY A 1 70 ? -0.398 4.723 -4.460 1.00 93.25 70 GLY A N 1
ATOM 475 C CA . GLY A 1 70 ? -1.453 3.895 -5.048 1.00 93.25 70 GLY A CA 1
ATOM 476 C C . GLY A 1 70 ? -1.872 4.400 -6.431 1.00 93.25 70 GLY A C 1
ATOM 477 O O . GLY A 1 70 ? -1.877 3.635 -7.398 1.00 93.25 70 GLY A O 1
ATOM 478 N N . ALA A 1 71 ? -2.128 5.708 -6.552 1.00 94.44 71 ALA A N 1
ATOM 479 C CA . ALA A 1 71 ? -2.454 6.342 -7.830 1.00 94.44 71 ALA A CA 1
ATOM 480 C C . ALA A 1 71 ? -1.326 6.173 -8.863 1.00 94.44 71 ALA A C 1
ATOM 482 O O . ALA A 1 71 ? -1.577 5.893 -10.038 1.00 94.44 71 ALA A O 1
ATOM 483 N N . LEU A 1 72 ? -0.070 6.316 -8.427 1.00 93.94 72 LEU A N 1
ATOM 484 C CA . LEU A 1 72 ? 1.108 6.123 -9.267 1.00 93.94 72 LEU A CA 1
ATOM 485 C C . LEU A 1 72 ? 1.190 4.690 -9.802 1.00 93.94 72 LEU A C 1
ATOM 487 O O . LEU A 1 72 ? 1.385 4.514 -11.002 1.00 93.94 72 LEU A O 1
ATOM 491 N N . ALA A 1 73 ? 1.021 3.678 -8.949 1.00 95.19 73 ALA A N 1
ATOM 492 C CA . ALA A 1 73 ? 1.083 2.278 -9.366 1.00 95.19 73 ALA A CA 1
ATOM 493 C C . ALA A 1 73 ? 0.054 1.963 -10.463 1.00 95.19 73 ALA A C 1
ATOM 495 O O . ALA A 1 73 ? 0.408 1.368 -11.484 1.00 95.19 73 ALA A O 1
ATOM 496 N N . ILE A 1 74 ? -1.188 2.429 -10.293 1.00 94.44 74 ILE A N 1
ATOM 497 C CA . ILE A 1 74 ? -2.257 2.242 -11.283 1.00 94.44 74 ILE A CA 1
ATOM 498 C C . ILE A 1 74 ? -1.898 2.923 -12.607 1.00 94.44 74 ILE A C 1
ATOM 500 O O . ILE A 1 74 ? -1.957 2.301 -13.667 1.00 94.44 74 ILE A O 1
ATOM 504 N N . ARG A 1 75 ? -1.439 4.179 -12.560 1.00 93.31 75 ARG A N 1
ATOM 505 C CA . ARG A 1 75 ? -1.026 4.919 -13.764 1.00 93.31 75 ARG A CA 1
ATOM 506 C C . ARG A 1 75 ? 0.141 4.274 -14.492 1.00 93.31 75 ARG A C 1
ATOM 508 O O . ARG A 1 75 ? 0.210 4.358 -15.713 1.00 93.31 75 ARG A O 1
ATOM 515 N N . LEU A 1 76 ? 1.042 3.619 -13.766 1.00 93.25 76 LEU A N 1
ATOM 516 C CA . LEU A 1 76 ? 2.144 2.858 -14.351 1.00 93.25 76 LEU A CA 1
ATOM 517 C C . LEU A 1 76 ? 1.689 1.519 -14.960 1.00 93.25 76 LEU A C 1
ATOM 519 O O . LEU A 1 76 ? 2.471 0.884 -15.662 1.00 93.25 76 LEU A O 1
ATOM 523 N N . GLY A 1 77 ? 0.431 1.121 -14.767 1.00 93.19 77 GLY A N 1
ATOM 524 C CA . GLY A 1 77 ? -0.180 -0.049 -15.395 1.00 93.19 77 GLY A CA 1
ATOM 525 C C . GLY A 1 77 ? -0.486 -1.200 -14.438 1.00 93.19 77 GLY A C 1
ATOM 526 O O . GLY A 1 77 ? -0.902 -2.261 -14.904 1.00 93.19 77 GLY A O 1
ATOM 527 N N . ALA A 1 78 ? -0.309 -1.030 -13.120 1.00 95.12 78 ALA A N 1
ATOM 528 C CA . ALA A 1 78 ? -0.777 -2.028 -12.160 1.00 95.12 78 ALA A CA 1
ATOM 529 C C . ALA A 1 78 ? -2.308 -2.127 -12.215 1.00 95.12 78 ALA A C 1
ATOM 531 O O . ALA A 1 78 ? -3.010 -1.139 -12.012 1.00 95.12 78 ALA A O 1
ATOM 532 N N . ARG A 1 79 ? -2.826 -3.333 -12.452 1.00 94.25 79 ARG A N 1
ATOM 533 C CA . ARG A 1 79 ? -4.268 -3.602 -12.438 1.00 94.25 79 ARG A CA 1
ATOM 534 C C . ARG A 1 79 ? -4.715 -3.967 -11.021 1.00 94.25 79 ARG A C 1
ATOM 536 O O . ARG A 1 79 ? -4.197 -4.951 -10.489 1.00 94.25 79 ARG A O 1
ATOM 543 N N . PRO A 1 80 ? -5.666 -3.244 -10.409 1.00 95.25 80 PRO A N 1
ATOM 544 C CA . PRO A 1 80 ? -6.160 -3.595 -9.083 1.00 95.25 80 PRO A CA 1
ATOM 545 C C . PRO A 1 80 ? -6.624 -5.055 -9.017 1.00 95.25 80 PRO A C 1
ATOM 547 O O . PRO A 1 80 ? -7.340 -5.532 -9.896 1.00 95.25 80 PRO A O 1
ATOM 550 N N . THR A 1 81 ? -6.192 -5.780 -7.987 1.00 96.50 81 THR A N 1
ATOM 551 C CA . THR A 1 81 ? -6.568 -7.185 -7.758 1.00 96.50 81 THR A CA 1
ATOM 552 C C . THR A 1 81 ? -7.426 -7.277 -6.503 1.00 96.50 81 THR A C 1
ATOM 554 O O . THR A 1 81 ? -7.081 -6.669 -5.495 1.00 96.50 81 THR A O 1
ATOM 557 N N . GLU A 1 82 ? -8.538 -8.013 -6.546 1.00 97.44 82 GLU A N 1
ATOM 558 C CA . GLU A 1 82 ? -9.353 -8.247 -5.347 1.00 97.44 82 GLU A CA 1
ATOM 559 C C . GLU A 1 82 ? -8.591 -9.138 -4.348 1.00 97.44 82 GLU A C 1
ATOM 561 O O . GLU A 1 82 ? -8.054 -10.180 -4.726 1.00 97.44 82 GLU A O 1
ATOM 566 N N . ILE A 1 83 ? -8.548 -8.727 -3.082 1.00 97.94 83 ILE A N 1
ATOM 567 C CA . ILE A 1 83 ? -7.963 -9.455 -1.955 1.00 97.94 83 ILE A CA 1
ATOM 568 C C . ILE A 1 83 ? -8.919 -9.433 -0.755 1.00 97.94 83 ILE A C 1
ATOM 570 O O . ILE A 1 83 ? -9.732 -8.518 -0.604 1.00 97.94 83 ILE A O 1
ATOM 574 N N . ALA A 1 84 ? -8.810 -10.431 0.121 1.00 98.31 84 ALA A N 1
ATOM 575 C CA . ALA A 1 84 ? -9.542 -10.463 1.383 1.00 98.31 84 ALA A CA 1
ATOM 576 C C . ALA A 1 84 ? -8.733 -9.777 2.493 1.00 98.31 84 ALA A C 1
ATOM 578 O O . ALA A 1 84 ? -7.537 -10.039 2.665 1.00 98.31 84 ALA A O 1
ATOM 579 N N . ILE A 1 85 ? -9.391 -8.911 3.260 1.00 98.50 85 ILE A N 1
ATOM 580 C CA . ILE A 1 85 ? -8.824 -8.278 4.452 1.00 98.50 85 ILE A CA 1
ATOM 581 C C . ILE A 1 85 ? -9.817 -8.450 5.595 1.00 98.50 85 ILE A C 1
ATOM 583 O O . ILE A 1 85 ? -10.970 -8.033 5.488 1.00 98.50 85 ILE A O 1
ATOM 587 N N . SER A 1 86 ? -9.351 -9.040 6.693 1.00 98.62 86 SER A N 1
ATOM 588 C CA . SER A 1 86 ? -10.105 -9.150 7.934 1.00 98.62 86 SER A CA 1
ATOM 589 C C . SER A 1 86 ? -9.894 -7.891 8.764 1.00 98.62 86 SER A C 1
ATOM 591 O O . SER A 1 86 ? -8.757 -7.566 9.099 1.00 98.62 86 SER A O 1
ATOM 593 N N . VAL A 1 87 ? -10.966 -7.176 9.098 1.00 98.31 87 VAL A N 1
ATOM 594 C CA . VAL A 1 87 ? -10.954 -5.978 9.949 1.00 98.31 87 VAL A CA 1
ATOM 595 C C . VAL A 1 87 ? -11.867 -6.238 11.137 1.00 98.31 87 VAL A C 1
ATOM 597 O O . VAL A 1 87 ? -13.066 -6.458 10.971 1.00 98.31 87 VAL A O 1
ATOM 600 N N . GLY A 1 88 ? -11.313 -6.255 12.349 1.00 97.69 88 GLY A N 1
ATOM 601 C CA . GLY A 1 88 ? -12.091 -6.577 13.548 1.00 97.69 88 GLY A CA 1
ATOM 602 C C . GLY A 1 88 ? -12.663 -8.000 13.538 1.00 97.69 88 GLY A C 1
ATOM 603 O O . GLY A 1 88 ? -13.699 -8.238 14.151 1.00 97.69 88 GLY A O 1
ATOM 604 N N . GLY A 1 89 ? -12.023 -8.928 12.817 1.00 97.38 89 GLY A N 1
ATOM 605 C CA . GLY A 1 89 ? -12.491 -10.307 12.637 1.00 97.38 89 GLY A CA 1
ATOM 606 C C . GLY A 1 89 ? -13.596 -10.484 11.588 1.00 97.38 89 GLY A C 1
ATOM 607 O O . GLY A 1 89 ? -14.173 -11.565 11.500 1.00 97.38 89 GLY A O 1
ATOM 608 N N . GLN A 1 90 ? -13.919 -9.443 10.815 1.00 98.00 90 GLN A N 1
ATOM 609 C CA . GLN A 1 90 ? -14.847 -9.520 9.686 1.00 98.00 90 GLN A CA 1
ATOM 610 C C . GLN A 1 90 ? -14.093 -9.376 8.370 1.00 98.00 90 GLN A C 1
ATOM 612 O O . GLN A 1 90 ? -13.313 -8.441 8.213 1.00 98.00 90 GLN A O 1
ATOM 617 N N . ASP A 1 91 ? -14.362 -10.265 7.417 1.00 97.81 91 ASP A N 1
ATOM 618 C CA . ASP A 1 91 ? -13.693 -10.250 6.120 1.00 97.81 91 ASP A CA 1
ATOM 619 C C . ASP A 1 91 ? -14.413 -9.342 5.125 1.00 97.81 91 ASP A C 1
ATOM 621 O O . ASP A 1 91 ? -15.624 -9.432 4.910 1.00 97.81 91 ASP A O 1
ATOM 625 N N . TYR A 1 92 ? -13.626 -8.497 4.474 1.00 97.75 92 TYR A N 1
ATOM 626 C CA . TYR A 1 92 ? -14.060 -7.547 3.464 1.00 97.75 92 TYR A CA 1
ATOM 627 C C . TYR A 1 92 ? -13.244 -7.750 2.188 1.00 97.75 92 TYR A C 1
ATOM 629 O O . TYR A 1 92 ? -12.074 -8.140 2.228 1.00 97.75 92 TYR A O 1
ATOM 637 N N . ARG A 1 93 ? -13.859 -7.449 1.043 1.00 97.94 93 ARG A N 1
ATOM 638 C CA . ARG A 1 93 ? -13.195 -7.489 -0.264 1.00 97.94 93 ARG A CA 1
ATOM 639 C C . ARG A 1 93 ? -12.597 -6.130 -0.573 1.00 97.94 93 ARG A C 1
ATOM 641 O O . ARG A 1 93 ? -13.325 -5.155 -0.719 1.00 97.94 93 ARG A O 1
ATOM 648 N N . TYR A 1 94 ? -11.281 -6.082 -0.666 1.00 98.12 94 TYR A N 1
ATOM 649 C CA . TYR A 1 94 ? -10.545 -4.888 -1.048 1.00 98.12 94 TYR A CA 1
ATOM 650 C C . TYR A 1 94 ? -9.961 -5.080 -2.441 1.00 98.12 94 TYR A C 1
ATOM 652 O O . TYR A 1 94 ? -9.616 -6.191 -2.825 1.00 98.12 94 TYR A O 1
ATOM 660 N N . HIS A 1 95 ? -9.781 -3.998 -3.181 1.00 97.25 95 HIS A N 1
ATOM 661 C CA . HIS A 1 95 ? -8.905 -3.972 -4.345 1.00 97.25 95 HIS A CA 1
ATOM 662 C C . HIS A 1 95 ? -7.520 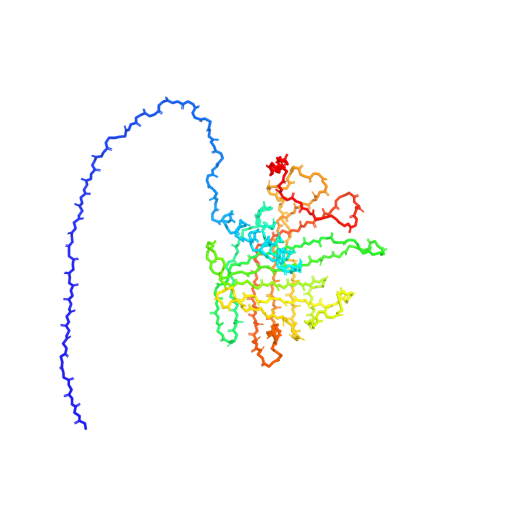-3.523 -3.906 1.00 97.25 95 HIS A C 1
ATOM 664 O O . HIS A 1 95 ? -7.409 -2.589 -3.120 1.00 97.25 95 HIS A O 1
ATOM 670 N N . ALA A 1 96 ? -6.468 -4.172 -4.396 1.00 97.62 96 ALA A N 1
ATOM 671 C CA . ALA A 1 96 ? -5.101 -3.885 -3.995 1.00 97.62 96 ALA A CA 1
ATOM 672 C C . ALA A 1 96 ? -4.137 -3.772 -5.173 1.00 97.62 96 ALA A C 1
ATOM 674 O O . ALA A 1 96 ? -4.284 -4.447 -6.197 1.00 97.62 96 ALA A O 1
ATOM 675 N N . VAL A 1 97 ? -3.114 -2.939 -4.976 1.00 97.94 97 VAL A N 1
ATOM 676 C CA . VAL A 1 97 ? -1.929 -2.838 -5.830 1.00 97.94 97 VAL A CA 1
ATOM 677 C C . VAL A 1 97 ? -0.657 -2.802 -4.985 1.00 97.94 97 VAL A C 1
ATOM 679 O O . VAL A 1 97 ? -0.629 -2.256 -3.878 1.00 97.94 97 VAL A O 1
ATOM 682 N N . GLY A 1 98 ? 0.415 -3.377 -5.526 1.00 97.56 98 GLY A N 1
ATOM 683 C CA . GLY A 1 98 ? 1.764 -3.267 -4.974 1.00 97.56 98 GLY A CA 1
ATOM 684 C C . GLY A 1 98 ? 2.591 -2.181 -5.665 1.00 97.56 98 GLY A C 1
ATOM 685 O O . GLY A 1 98 ? 2.543 -2.020 -6.884 1.00 97.56 98 GLY A O 1
ATOM 686 N N . LEU A 1 99 ? 3.409 -1.472 -4.897 1.00 97.50 99 LEU A N 1
ATOM 687 C CA . LEU A 1 99 ? 4.435 -0.561 -5.392 1.00 97.50 99 LEU A CA 1
ATOM 688 C C . LEU A 1 99 ? 5.770 -0.879 -4.719 1.00 97.50 99 LEU A C 1
ATOM 690 O O . LEU A 1 99 ? 5.945 -0.674 -3.519 1.00 97.50 99 LEU A O 1
ATOM 694 N N . GLY A 1 100 ? 6.729 -1.347 -5.507 1.00 96.50 100 GLY A N 1
ATOM 695 C CA . GLY A 1 100 ? 8.125 -1.458 -5.119 1.00 96.50 100 GLY A CA 1
ATOM 696 C C . GLY A 1 100 ? 8.913 -0.243 -5.598 1.00 96.50 100 GLY A C 1
ATOM 697 O O . GLY A 1 100 ? 8.932 0.037 -6.791 1.00 96.50 100 GLY A O 1
ATOM 698 N N . ILE A 1 101 ? 9.597 0.463 -4.705 1.00 94.12 101 ILE A N 1
ATOM 699 C CA . ILE A 1 101 ? 10.553 1.516 -5.064 1.00 94.12 101 ILE A CA 1
ATOM 700 C C . ILE A 1 101 ? 11.944 1.031 -4.675 1.00 94.12 101 ILE A C 1
ATOM 702 O O . ILE A 1 101 ? 12.203 0.753 -3.504 1.00 94.12 101 ILE A O 1
ATOM 706 N N . VAL A 1 102 ? 12.835 0.924 -5.659 1.00 93.88 102 VAL A N 1
ATOM 707 C CA . VAL A 1 102 ? 14.250 0.642 -5.414 1.00 93.88 102 VAL A CA 1
ATOM 708 C C . VAL A 1 102 ? 14.919 1.933 -4.949 1.00 93.88 102 VAL A C 1
ATOM 710 O O . VAL A 1 102 ? 15.112 2.868 -5.729 1.00 93.88 102 VAL A O 1
ATOM 713 N N . GLU A 1 103 ? 15.247 1.981 -3.663 1.00 88.81 103 GLU A N 1
ATOM 714 C CA . GLU A 1 103 ? 16.001 3.049 -3.015 1.00 88.81 103 GLU A CA 1
ATOM 715 C C . GLU A 1 103 ? 17.482 2.651 -2.952 1.00 88.81 103 GLU A C 1
ATOM 717 O O . GLU A 1 103 ? 17.813 1.473 -2.823 1.00 88.81 103 GLU A O 1
ATOM 722 N N . ARG A 1 104 ? 18.389 3.628 -3.034 1.00 85.62 104 ARG A N 1
ATOM 723 C CA . ARG A 1 104 ? 19.819 3.402 -2.795 1.00 85.62 104 ARG A CA 1
ATOM 724 C C . ARG A 1 104 ? 20.168 3.910 -1.399 1.00 85.62 104 ARG A C 1
ATOM 726 O O . ARG A 1 104 ? 19.940 5.083 -1.102 1.00 85.62 104 ARG A O 1
ATOM 733 N N . GLY A 1 105 ? 20.686 3.023 -0.557 1.00 80.44 105 GLY A N 1
ATOM 734 C CA . GLY A 1 105 ? 21.150 3.333 0.788 1.00 80.44 105 GLY A CA 1
ATOM 735 C C . GLY A 1 105 ? 22.419 4.196 0.797 1.00 80.44 105 GLY A C 1
ATOM 736 O O . GLY A 1 105 ? 23.052 4.387 -0.247 1.00 80.44 105 GLY A O 1
ATOM 737 N N . PRO A 1 106 ? 22.820 4.720 1.971 1.00 78.25 106 PRO A N 1
ATOM 738 C CA . PRO A 1 106 ? 24.036 5.527 2.119 1.00 78.25 106 PRO A CA 1
ATOM 739 C C . PRO A 1 106 ? 25.325 4.789 1.726 1.00 78.25 106 PRO A C 1
ATOM 741 O O . PRO A 1 106 ? 26.289 5.413 1.296 1.00 78.25 106 PRO A O 1
ATOM 744 N N . ASP A 1 107 ? 25.330 3.465 1.859 1.00 84.62 107 ASP A N 1
ATOM 745 C CA . ASP A 1 107 ? 26.410 2.549 1.479 1.00 84.62 107 ASP A CA 1
ATOM 746 C C . ASP A 1 107 ? 26.377 2.153 -0.009 1.00 84.62 107 ASP A C 1
ATOM 748 O O . ASP A 1 107 ? 27.222 1.392 -0.477 1.00 84.62 107 ASP A O 1
ATOM 752 N N . GLY A 1 108 ? 25.407 2.667 -0.768 1.00 84.50 108 GLY A N 1
ATOM 753 C CA . GLY A 1 108 ? 25.192 2.313 -2.164 1.00 84.50 108 GLY A CA 1
ATOM 754 C C . GLY A 1 108 ? 24.395 1.024 -2.370 1.00 84.50 108 GLY A C 1
ATOM 755 O O . GLY A 1 108 ? 24.097 0.706 -3.524 1.00 84.50 108 GLY A O 1
ATOM 756 N N . ALA A 1 109 ? 24.015 0.309 -1.304 1.00 87.44 109 ALA A N 1
ATOM 757 C CA . ALA A 1 109 ? 23.199 -0.891 -1.415 1.00 87.44 109 ALA A CA 1
ATOM 758 C C . ALA A 1 109 ? 21.795 -0.542 -1.924 1.00 87.44 109 ALA A C 1
ATOM 760 O O . ALA A 1 109 ? 21.203 0.467 -1.537 1.00 87.44 109 ALA A O 1
ATOM 761 N N . GLU A 1 110 ? 21.252 -1.374 -2.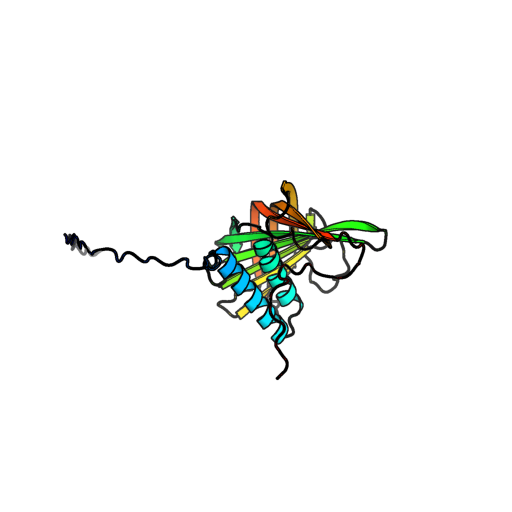809 1.00 90.06 110 GLU A N 1
ATOM 762 C CA . GLU A 1 110 ? 19.868 -1.229 -3.245 1.00 90.06 110 GLU A CA 1
ATOM 763 C C . GLU A 1 110 ? 18.925 -1.908 -2.251 1.00 90.06 110 GLU A C 1
ATOM 765 O O . GLU A 1 110 ? 19.119 -3.057 -1.859 1.00 90.06 110 GLU A O 1
ATOM 770 N N . LEU A 1 111 ? 17.877 -1.187 -1.877 1.00 90.44 111 LEU A N 1
ATOM 771 C CA . LEU A 1 111 ? 16.826 -1.626 -0.978 1.00 90.44 111 LEU A CA 1
ATOM 772 C C . LEU A 1 111 ? 15.489 -1.508 -1.702 1.00 90.44 111 LEU A C 1
ATOM 774 O O . LEU A 1 111 ? 15.177 -0.468 -2.279 1.00 90.44 111 LEU A O 1
ATOM 778 N N . LEU A 1 112 ? 14.663 -2.548 -1.632 1.00 92.50 112 LEU A N 1
ATOM 779 C CA . LEU A 1 112 ? 13.304 -2.484 -2.152 1.00 92.50 112 LEU A CA 1
ATOM 780 C C . LEU A 1 112 ? 12.340 -2.045 -1.047 1.00 92.50 112 LEU A C 1
ATOM 782 O O . LEU A 1 112 ? 11.991 -2.822 -0.159 1.00 92.50 112 LEU A O 1
ATOM 786 N N . LYS A 1 113 ? 11.857 -0.808 -1.128 1.00 93.44 113 LYS A N 1
ATOM 787 C CA . LYS A 1 113 ? 10.719 -0.347 -0.332 1.00 93.44 113 LYS A CA 1
ATOM 788 C C . LYS A 1 113 ? 9.437 -0.855 -0.983 1.00 93.44 113 LYS A C 1
ATOM 790 O O . LYS A 1 113 ? 9.087 -0.424 -2.078 1.00 93.44 113 LYS A O 1
ATOM 795 N N . ARG A 1 114 ? 8.739 -1.768 -0.318 1.00 94.62 114 ARG A N 1
ATOM 796 C CA . ARG A 1 114 ? 7.490 -2.378 -0.783 1.00 94.62 114 ARG A CA 1
ATOM 797 C C . ARG A 1 114 ? 6.334 -1.691 -0.078 1.00 94.62 114 ARG A C 1
ATOM 799 O O . ARG A 1 114 ? 6.317 -1.629 1.148 1.00 94.62 114 ARG A O 1
ATOM 806 N N . THR A 1 115 ? 5.387 -1.178 -0.845 1.00 96.00 115 THR A N 1
ATOM 807 C CA . THR A 1 115 ? 4.152 -0.583 -0.342 1.00 96.00 115 THR A CA 1
ATOM 808 C C . THR A 1 115 ? 2.978 -1.334 -0.943 1.00 96.00 115 THR A C 1
ATOM 810 O O . THR A 1 115 ? 2.930 -1.530 -2.154 1.00 96.00 115 THR A O 1
ATOM 813 N N . VAL A 1 116 ? 2.036 -1.747 -0.107 1.00 97.56 116 VAL A N 1
ATOM 814 C CA . VAL A 1 116 ? 0.749 -2.293 -0.538 1.00 97.56 116 VAL A CA 1
ATOM 815 C C . VAL A 1 116 ? -0.309 -1.260 -0.208 1.00 97.56 116 VAL A C 1
ATOM 817 O O . VAL A 1 116 ? -0.369 -0.779 0.925 1.00 97.56 116 VAL A O 1
ATOM 820 N N . ILE A 1 117 ? -1.112 -0.911 -1.206 1.00 97.31 117 ILE A N 1
ATOM 821 C CA . ILE A 1 117 ? -2.268 -0.035 -1.059 1.00 97.31 117 ILE A CA 1
ATOM 822 C C . ILE A 1 117 ? -3.484 -0.873 -1.414 1.00 97.31 117 ILE A C 1
ATOM 824 O O . ILE A 1 117 ? -3.551 -1.416 -2.516 1.00 97.31 117 ILE A O 1
ATOM 828 N N . ALA A 1 118 ? -4.418 -0.980 -0.479 1.00 97.75 118 ALA A N 1
ATOM 829 C CA . ALA A 1 118 ? -5.676 -1.674 -0.659 1.00 97.75 118 ALA A CA 1
ATOM 830 C C . ALA A 1 118 ? -6.835 -0.750 -0.283 1.00 97.75 118 ALA A C 1
ATOM 832 O O . ALA A 1 118 ? -6.749 -0.023 0.703 1.00 97.75 118 ALA A O 1
ATOM 833 N N . TRP A 1 119 ? -7.931 -0.777 -1.031 1.00 97.19 119 TRP A N 1
ATOM 834 C CA . TRP A 1 119 ? -9.120 0.022 -0.743 1.00 97.19 119 TRP A CA 1
ATOM 835 C C . TRP A 1 119 ? -10.403 -0.792 -0.880 1.00 97.19 119 TRP A C 1
ATOM 837 O O . TRP A 1 119 ? -10.473 -1.739 -1.662 1.00 97.19 119 TRP A O 1
ATOM 847 N N . HIS A 1 120 ? -11.412 -0.411 -0.106 1.00 96.56 120 HIS A N 1
ATOM 848 C CA . HIS A 1 120 ? -12.780 -0.899 -0.241 1.00 96.56 120 HIS A CA 1
ATOM 849 C C . HIS A 1 120 ? -13.616 0.146 -0.995 1.00 96.56 120 HIS A C 1
ATOM 851 O O . HIS A 1 120 ? -13.343 1.343 -0.905 1.00 96.56 120 HIS A O 1
ATOM 857 N N . GLY A 1 121 ? -14.597 -0.313 -1.775 1.00 91.00 121 GLY A N 1
ATOM 858 C CA . GLY A 1 121 ? -15.338 0.507 -2.738 1.00 91.00 121 GLY A CA 1
ATOM 859 C C . GLY A 1 121 ? -14.733 0.470 -4.149 1.00 91.00 121 GLY A C 1
ATOM 860 O O . GLY A 1 121 ? -13.528 0.303 -4.319 1.00 91.00 121 GLY A O 1
ATOM 861 N N . LEU A 1 122 ? -15.587 0.593 -5.171 1.00 81.06 122 LEU A N 1
ATOM 862 C CA . LEU A 1 122 ? -15.187 0.473 -6.581 1.00 81.06 122 LEU A CA 1
ATOM 863 C C . LEU A 1 122 ? -14.683 1.798 -7.157 1.00 81.06 122 LEU A C 1
ATOM 865 O O . LEU A 1 122 ? -13.533 1.877 -7.562 1.00 81.06 122 LEU A O 1
ATOM 869 N N . ASP A 1 123 ? -15.520 2.837 -7.149 1.00 79.12 123 ASP A N 1
ATOM 870 C CA . ASP A 1 123 ? -15.186 4.123 -7.784 1.00 79.12 123 ASP A CA 1
ATOM 871 C C . ASP A 1 123 ? -14.697 5.171 -6.781 1.00 79.12 123 ASP A C 1
ATOM 873 O O . ASP A 1 123 ? -13.933 6.076 -7.113 1.00 79.12 123 ASP A O 1
ATOM 877 N N . ARG A 1 124 ? -15.156 5.057 -5.532 1.00 87.44 124 ARG A N 1
ATOM 878 C CA . ARG A 1 124 ? -14.827 5.977 -4.447 1.00 87.44 124 ARG A CA 1
ATOM 879 C C . ARG A 1 124 ? -14.476 5.169 -3.206 1.00 87.44 124 ARG A C 1
ATOM 881 O O . ARG A 1 124 ? -15.385 4.573 -2.625 1.00 87.44 124 ARG A O 1
ATOM 888 N N . PRO A 1 125 ? -13.197 5.147 -2.801 1.00 92.75 125 PRO A N 1
ATOM 889 C CA . PRO A 1 125 ? -12.789 4.461 -1.593 1.00 92.75 125 PRO A CA 1
ATOM 890 C C . PRO A 1 125 ? -13.570 4.949 -0.372 1.00 92.75 125 PRO A C 1
ATOM 892 O O . PRO A 1 125 ? -13.653 6.154 -0.127 1.00 92.75 125 PRO A O 1
ATOM 895 N N . ASP A 1 126 ? -14.124 4.019 0.401 1.00 95.62 126 ASP A N 1
ATOM 896 C CA . ASP A 1 126 ? -14.714 4.282 1.722 1.00 95.62 126 ASP A CA 1
ATOM 897 C C . ASP A 1 126 ? -13.802 3.802 2.863 1.00 95.62 126 ASP A C 1
ATOM 899 O O . ASP A 1 126 ? -13.928 4.265 3.997 1.00 95.62 126 ASP A O 1
ATOM 903 N N . ALA A 1 127 ? -12.829 2.948 2.548 1.00 96.94 127 ALA A N 1
ATOM 904 C CA . ALA A 1 127 ? -11.719 2.597 3.409 1.00 96.94 127 ALA A CA 1
ATOM 905 C C . ALA A 1 127 ? -10.441 2.389 2.593 1.00 96.94 127 ALA A C 1
ATOM 907 O O . ALA A 1 127 ? -10.484 1.891 1.467 1.00 96.94 127 ALA A O 1
ATOM 908 N N . VAL A 1 128 ? -9.292 2.738 3.173 1.00 96.88 128 VAL A N 1
ATOM 909 C CA . VAL A 1 128 ? -7.974 2.526 2.561 1.00 96.88 128 VAL A CA 1
ATOM 910 C C . VAL A 1 128 ? -7.014 1.959 3.599 1.00 96.88 128 VAL A C 1
ATOM 912 O O . VAL A 1 128 ? -6.725 2.598 4.609 1.00 96.88 128 VAL A O 1
ATOM 915 N N . LEU A 1 129 ? -6.499 0.762 3.338 1.00 97.62 129 LEU A N 1
ATOM 916 C CA . LEU A 1 129 ? -5.361 0.184 4.037 1.00 97.62 129 LEU A CA 1
ATOM 917 C C . LEU A 1 129 ? -4.092 0.480 3.242 1.00 97.62 129 LEU A C 1
ATOM 919 O O . LEU A 1 129 ? -4.013 0.234 2.039 1.00 97.62 129 LEU A O 1
ATOM 923 N N . ARG A 1 130 ? -3.053 0.919 3.938 1.00 96.00 130 ARG A N 1
ATOM 924 C CA . ARG A 1 130 ? -1.710 0.980 3.390 1.00 96.00 130 ARG A CA 1
ATOM 925 C C . ARG A 1 130 ? -0.734 0.345 4.355 1.00 96.00 130 ARG A C 1
ATOM 927 O O . ARG A 1 130 ? -0.714 0.669 5.538 1.00 96.00 130 ARG A O 1
ATOM 934 N N . VAL A 1 131 ? 0.132 -0.507 3.828 1.00 96.06 131 VAL A N 1
ATOM 935 C CA . VAL A 1 131 ? 1.252 -1.067 4.580 1.00 96.06 131 VAL A CA 1
ATOM 936 C C . VAL A 1 131 ? 2.539 -0.953 3.791 1.00 96.06 131 VAL A C 1
ATOM 938 O O . VAL A 1 131 ? 2.536 -0.923 2.562 1.00 96.06 131 VAL A O 1
ATOM 941 N N . MET A 1 132 ? 3.650 -0.839 4.502 1.00 94.62 132 MET A N 1
ATOM 942 C CA . MET A 1 132 ? 4.964 -0.674 3.904 1.00 94.62 132 MET A CA 1
ATOM 943 C C . MET A 1 132 ? 6.008 -1.431 4.708 1.00 94.62 132 MET A C 1
ATOM 945 O O . MET A 1 132 ? 6.011 -1.357 5.935 1.00 94.62 132 MET A O 1
ATOM 949 N N . SER A 1 133 ? 6.942 -2.057 3.998 1.00 93.06 133 SER A N 1
ATOM 950 C CA . SER A 1 133 ? 8.161 -2.630 4.559 1.00 93.06 133 SER A CA 1
ATOM 951 C C . SER A 1 133 ? 9.349 -2.408 3.622 1.00 93.06 133 SER A C 1
ATOM 953 O O . SER A 1 133 ? 9.201 -2.277 2.405 1.00 93.06 133 SER A O 1
ATOM 955 N N . ARG A 1 134 ? 10.549 -2.380 4.196 1.00 92.12 134 ARG A N 1
ATOM 956 C CA . ARG A 1 134 ? 11.831 -2.359 3.477 1.00 92.12 134 ARG A CA 1
ATOM 957 C C . ARG A 1 134 ? 12.487 -3.745 3.389 1.00 92.12 134 ARG A C 1
ATOM 959 O O . ARG A 1 134 ? 13.398 -3.948 2.590 1.00 92.12 134 ARG A O 1
ATOM 966 N N . SER A 1 135 ? 11.971 -4.718 4.132 1.00 91.62 135 SER A 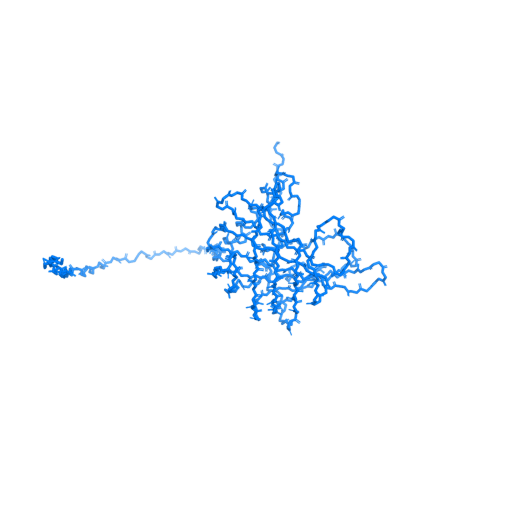N 1
ATOM 967 C CA . SER A 1 135 ? 12.350 -6.134 4.109 1.00 91.62 135 SER A CA 1
ATOM 968 C C . SER A 1 135 ? 11.169 -7.014 3.678 1.00 91.62 135 SER A C 1
ATOM 970 O O . SER A 1 135 ? 10.019 -6.571 3.690 1.00 91.62 135 SER A O 1
ATOM 972 N N . ASP A 1 136 ? 11.437 -8.271 3.313 1.00 93.56 136 ASP A N 1
ATOM 973 C CA . ASP A 1 136 ? 10.377 -9.236 2.973 1.00 93.56 136 ASP A CA 1
ATOM 974 C C . ASP A 1 136 ? 9.496 -9.596 4.176 1.00 93.56 136 ASP A C 1
ATOM 976 O O . ASP A 1 136 ? 8.331 -9.939 4.001 1.00 93.56 136 ASP A O 1
ATOM 980 N N . ALA A 1 137 ? 10.039 -9.491 5.391 1.00 94.62 137 ALA A N 1
ATOM 981 C CA . ALA A 1 137 ? 9.320 -9.648 6.647 1.00 94.62 137 ALA A CA 1
ATOM 982 C C . ALA A 1 137 ? 9.780 -8.587 7.651 1.00 94.62 137 ALA A C 1
ATOM 984 O O . ALA A 1 137 ? 10.979 -8.330 7.787 1.00 94.62 137 ALA A O 1
ATOM 985 N N . ALA A 1 138 ? 8.827 -7.981 8.346 1.00 94.50 138 ALA A N 1
ATOM 986 C CA . ALA A 1 138 ? 9.055 -6.940 9.332 1.00 94.50 138 ALA A CA 1
ATOM 987 C C . ALA A 1 138 ? 7.963 -6.959 10.407 1.00 94.50 138 ALA A C 1
ATOM 989 O O . ALA A 1 138 ? 6.851 -7.442 10.193 1.00 94.50 138 ALA A O 1
ATOM 990 N N . ILE A 1 139 ? 8.292 -6.414 11.574 1.00 94.81 139 ILE A N 1
ATOM 991 C CA . ILE A 1 139 ? 7.348 -6.232 12.679 1.00 94.81 139 ILE A CA 1
ATOM 992 C C . ILE A 1 139 ? 6.777 -4.821 12.569 1.00 94.81 139 ILE A C 1
ATOM 994 O O . ILE A 1 139 ? 7.515 -3.873 12.271 1.00 94.81 139 ILE A O 1
ATOM 998 N N . PHE A 1 140 ? 5.473 -4.675 12.787 1.00 94.50 140 PHE A N 1
ATOM 999 C CA . PHE A 1 140 ? 4.868 -3.356 12.872 1.00 94.50 140 PHE A CA 1
ATOM 1000 C C . PHE A 1 140 ? 5.421 -2.586 14.065 1.00 94.50 140 PHE A C 1
ATOM 1002 O O . PHE A 1 140 ? 5.726 -3.124 15.129 1.00 94.50 140 PHE A O 1
ATOM 1009 N N . GLY A 1 141 ? 5.557 -1.286 13.871 1.00 84.50 141 GLY A N 1
ATOM 1010 C CA . GLY A 1 141 ? 5.984 -0.384 14.913 1.00 84.50 141 GLY A CA 1
ATOM 1011 C C . GLY A 1 141 ? 5.135 0.859 14.955 1.00 84.50 141 GLY A C 1
ATOM 1012 O O . GLY A 1 141 ? 4.758 1.380 13.903 1.00 84.50 141 GLY A O 1
ATOM 1013 N N . ARG A 1 142 ? 4.939 1.395 16.169 1.00 75.88 142 ARG A N 1
ATOM 1014 C CA . ARG A 1 142 ? 4.657 2.824 16.289 1.00 75.88 142 ARG A CA 1
ATOM 1015 C C . ARG A 1 142 ? 5.740 3.596 15.543 1.00 75.88 142 ARG A C 1
ATOM 1017 O O . ARG A 1 142 ? 6.914 3.232 15.517 1.00 75.88 142 ARG A O 1
ATOM 1024 N N . GLU A 1 143 ? 5.275 4.615 14.847 1.00 65.25 143 GLU A N 1
ATOM 1025 C CA . GLU A 1 143 ? 6.022 5.310 13.811 1.00 65.25 143 GLU A CA 1
ATOM 1026 C C . GLU A 1 143 ? 7.006 6.354 14.359 1.00 65.25 143 GLU A C 1
ATOM 1028 O O . GLU A 1 143 ? 7.526 7.184 13.619 1.00 65.25 143 GLU A O 1
ATOM 1033 N N . ASP A 1 144 ? 7.273 6.334 15.661 1.00 59.94 144 ASP A N 1
ATOM 1034 C CA . ASP A 1 144 ? 8.147 7.288 16.337 1.00 59.94 144 ASP A CA 1
ATOM 1035 C C . ASP A 1 144 ? 9.626 7.142 15.942 1.00 59.94 144 ASP A C 1
ATOM 1037 O O . ASP A 1 144 ? 10.447 7.968 16.337 1.00 59.94 144 ASP A O 1
ATOM 1041 N N . ASN A 1 145 ? 9.971 6.151 15.108 1.00 54.28 145 ASN A N 1
ATOM 1042 C CA . ASN A 1 145 ? 11.329 5.956 14.607 1.00 54.28 145 ASN A CA 1
ATOM 1043 C C . ASN A 1 145 ? 11.386 5.559 13.109 1.00 54.28 145 ASN A C 1
ATOM 1045 O O . ASN A 1 145 ? 11.656 4.404 12.772 1.00 54.28 145 ASN A O 1
ATOM 1049 N N . PRO A 1 146 ? 11.176 6.505 12.169 1.00 51.59 146 PRO A N 1
ATOM 1050 C CA . PRO A 1 146 ? 11.178 6.243 10.719 1.00 51.59 146 PRO A CA 1
ATOM 1051 C C . PRO A 1 146 ? 12.552 5.832 10.145 1.00 51.59 146 PRO A C 1
ATOM 1053 O O . PRO A 1 146 ? 12.661 5.505 8.960 1.00 51.59 146 PRO A O 1
ATOM 1056 N N . GLY A 1 147 ? 13.608 5.861 10.966 1.00 55.94 147 GLY A N 1
ATOM 1057 C CA . GLY A 1 147 ? 14.955 5.411 10.610 1.00 55.94 147 GLY A CA 1
ATOM 1058 C C . GLY A 1 147 ? 15.185 3.907 10.768 1.00 55.94 147 GLY A C 1
ATOM 1059 O O . GLY A 1 147 ? 16.215 3.414 10.310 1.00 55.94 147 GLY A O 1
ATOM 1060 N N . ASP A 1 148 ? 14.258 3.171 11.385 1.00 67.94 148 ASP A N 1
ATOM 1061 C CA . ASP A 1 148 ? 14.421 1.732 11.578 1.00 67.94 148 ASP A CA 1
ATOM 1062 C C . ASP A 1 148 ? 14.103 0.975 10.280 1.00 67.94 148 ASP A C 1
ATOM 1064 O O . ASP A 1 148 ? 12.950 0.703 9.939 1.00 67.94 148 ASP A O 1
ATOM 1068 N N . LEU A 1 149 ? 15.159 0.656 9.528 1.00 66.94 149 LEU A N 1
ATOM 1069 C CA . LEU A 1 149 ? 15.092 -0.066 8.256 1.00 66.94 149 LEU A CA 1
ATOM 1070 C C 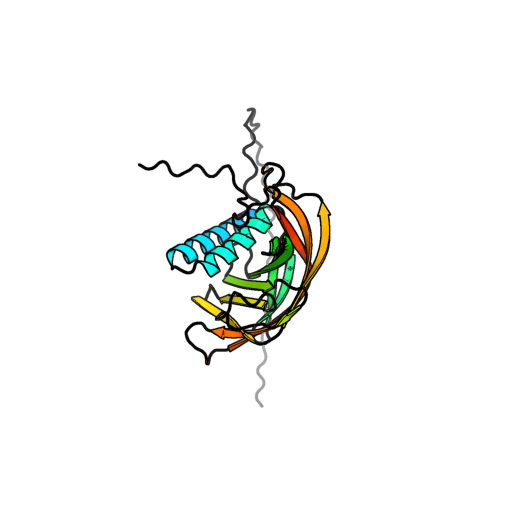. LEU A 1 149 ? 14.427 -1.451 8.377 1.00 66.94 149 LEU A C 1
ATOM 1072 O O . LEU A 1 149 ? 14.030 -2.003 7.351 1.00 66.94 149 LEU A O 1
ATOM 1076 N N . GLY A 1 150 ? 14.291 -2.001 9.590 1.00 73.44 150 GLY A N 1
ATOM 1077 C CA . GLY A 1 150 ? 13.673 -3.303 9.842 1.00 73.44 150 GLY A CA 1
ATOM 1078 C C . GLY A 1 150 ? 12.181 -3.270 10.183 1.00 73.44 150 GLY A C 1
ATOM 1079 O O . GLY A 1 150 ? 11.584 -4.338 10.339 1.00 73.44 150 GLY A O 1
ATOM 1080 N N . ARG A 1 151 ? 11.561 -2.088 10.324 1.00 88.94 151 ARG A N 1
ATOM 1081 C CA . ARG A 1 151 ? 10.158 -1.984 10.757 1.00 88.94 151 ARG A CA 1
ATOM 1082 C C . ARG A 1 151 ? 9.182 -1.818 9.604 1.00 88.94 151 ARG A C 1
ATOM 1084 O O . ARG A 1 151 ? 9.415 -1.084 8.643 1.00 88.94 151 ARG A O 1
ATOM 1091 N N . ALA A 1 152 ? 8.043 -2.483 9.754 1.00 93.75 152 ALA A N 1
ATOM 1092 C CA . ALA A 1 152 ? 6.877 -2.249 8.931 1.00 93.75 152 ALA A CA 1
ATOM 1093 C C . ALA A 1 152 ? 6.077 -1.087 9.507 1.00 93.75 152 ALA A C 1
ATOM 1095 O O . ALA A 1 152 ? 6.047 -0.846 10.716 1.00 93.75 152 ALA A O 1
ATOM 1096 N N . THR A 1 153 ? 5.351 -0.409 8.632 1.00 93.44 153 THR A N 1
ATOM 1097 C CA . THR A 1 153 ? 4.346 0.562 9.052 1.00 93.44 153 THR A CA 1
ATOM 1098 C C . THR A 1 153 ? 3.021 0.254 8.380 1.00 93.44 153 THR A C 1
ATOM 1100 O O . THR A 1 153 ? 3.002 -0.248 7.255 1.00 93.44 153 THR A O 1
ATOM 1103 N N . GLY A 1 154 ? 1.923 0.568 9.061 1.00 94.50 154 GLY A N 1
ATOM 1104 C CA . GLY A 1 154 ? 0.578 0.371 8.543 1.00 94.50 154 GLY A CA 1
ATOM 1105 C C . GLY A 1 154 ? -0.341 1.518 8.933 1.00 94.50 154 GLY A C 1
ATOM 1106 O O . GLY A 1 154 ? -0.241 2.051 10.038 1.00 94.50 154 GLY A O 1
ATOM 1107 N N . THR A 1 155 ? -1.225 1.899 8.024 1.00 95.31 155 THR A N 1
ATOM 1108 C CA . THR A 1 155 ? -2.312 2.853 8.241 1.00 95.31 155 THR A CA 1
ATOM 1109 C C . THR A 1 155 ? -3.594 2.262 7.674 1.00 95.31 155 THR A C 1
ATOM 1111 O O . THR A 1 155 ? -3.593 1.723 6.573 1.00 95.31 155 THR A O 1
ATOM 1114 N N . TRP A 1 156 ? -4.693 2.362 8.412 1.00 97.19 156 TRP A N 1
ATOM 1115 C CA . TRP A 1 156 ? -6.024 2.028 7.914 1.00 97.19 156 TRP A CA 1
ATOM 1116 C C . TRP A 1 156 ? -6.941 3.222 8.142 1.00 97.19 156 TRP A C 1
ATOM 1118 O O . TRP A 1 156 ? -7.133 3.654 9.277 1.00 97.19 156 TRP A O 1
ATOM 1128 N N . ALA A 1 157 ? -7.448 3.807 7.066 1.00 96.12 157 ALA A N 1
ATOM 1129 C CA . ALA A 1 157 ? -8.381 4.920 7.109 1.00 96.12 157 ALA A CA 1
ATOM 1130 C C . ALA A 1 157 ? -9.789 4.406 6.807 1.00 96.12 157 ALA A C 1
ATOM 1132 O O . ALA A 1 157 ? -10.022 3.879 5.724 1.00 96.12 157 ALA A O 1
ATOM 1133 N N . ASP A 1 158 ? -10.714 4.584 7.746 1.00 96.75 158 ASP A N 1
ATOM 1134 C CA . ASP A 1 158 ? -12.155 4.440 7.542 1.00 96.75 158 ASP A CA 1
ATOM 1135 C C . ASP A 1 158 ? -12.690 5.818 7.137 1.00 96.75 158 ASP A C 1
ATOM 1137 O O . ASP A 1 158 ? -12.964 6.686 7.974 1.00 96.75 158 ASP A O 1
ATOM 1141 N N . LEU A 1 159 ? -12.753 6.048 5.827 1.00 94.56 159 LEU A N 1
ATOM 1142 C CA . LEU A 1 159 ? -13.124 7.334 5.240 1.00 94.56 159 LEU A CA 1
ATOM 1143 C C . LEU A 1 159 ? -14.611 7.630 5.449 1.00 94.56 159 LEU A C 1
ATOM 1145 O O . LEU A 1 159 ? -14.984 8.794 5.588 1.00 94.56 159 LEU A O 1
ATOM 1149 N N . ALA A 1 160 ? -15.451 6.594 5.531 1.00 94.38 160 ALA A N 1
ATOM 1150 C CA . ALA A 1 160 ? -16.873 6.741 5.827 1.00 94.38 160 ALA A CA 1
ATOM 1151 C C . ALA A 1 160 ? -17.116 7.304 7.236 1.00 94.38 160 ALA A C 1
ATOM 1153 O O . ALA A 1 160 ? -18.038 8.098 7.433 1.00 94.38 160 ALA A O 1
ATOM 1154 N N . ARG A 1 161 ? -16.287 6.917 8.213 1.00 95.19 161 ARG A N 1
ATOM 1155 C CA . ARG A 1 161 ? -16.372 7.402 9.602 1.00 95.19 161 ARG A CA 1
ATOM 1156 C C . ARG A 1 161 ? -15.403 8.539 9.927 1.00 95.19 161 ARG A C 1
ATOM 1158 O O . ARG A 1 161 ? -15.442 9.053 11.041 1.00 95.19 161 ARG A O 1
ATOM 1165 N N . GLY A 1 162 ? -14.535 8.924 8.991 1.00 94.44 162 GLY A N 1
ATOM 1166 C CA . GLY A 1 162 ? -13.482 9.913 9.231 1.00 94.44 162 GLY A CA 1
ATOM 1167 C C . GLY A 1 162 ? -12.471 9.468 10.294 1.00 94.44 162 GLY A C 1
ATOM 1168 O O . GLY A 1 162 ? -11.923 10.307 11.006 1.00 94.44 162 GLY A O 1
ATOM 1169 N N . ALA A 1 163 ? -12.249 8.159 10.432 1.00 95.44 163 ALA A N 1
ATOM 1170 C CA . ALA A 1 163 ? -11.359 7.580 11.432 1.00 95.44 163 ALA A CA 1
ATOM 1171 C C . ALA A 1 163 ? -10.067 7.072 10.783 1.00 95.44 163 ALA A C 1
ATOM 1173 O O . ALA A 1 163 ? -10.071 6.546 9.671 1.00 95.44 163 ALA A O 1
ATOM 1174 N N . ARG A 1 164 ? -8.943 7.202 11.491 1.00 94.25 164 ARG A N 1
ATOM 1175 C CA . ARG A 1 164 ? -7.636 6.729 11.023 1.00 94.25 164 ARG A CA 1
ATOM 1176 C C . ARG A 1 164 ? -6.963 5.915 12.105 1.00 94.25 164 ARG A C 1
ATOM 1178 O O . ARG A 1 164 ? -6.791 6.395 13.217 1.00 94.25 164 ARG A O 1
ATOM 1185 N N . PHE A 1 165 ? -6.508 4.730 11.744 1.00 95.56 165 PHE A N 1
ATOM 1186 C CA . PHE A 1 165 ? -5.794 3.832 12.624 1.00 95.56 165 PHE A CA 1
ATOM 1187 C C . PHE A 1 165 ? -4.362 3.630 12.131 1.00 95.56 165 PHE A C 1
ATOM 1189 O O . PHE A 1 165 ? -4.095 3.643 10.926 1.00 95.56 165 PHE A O 1
ATOM 1196 N N . VAL A 1 166 ? -3.434 3.435 13.061 1.00 94.81 166 VAL A N 1
ATOM 1197 C CA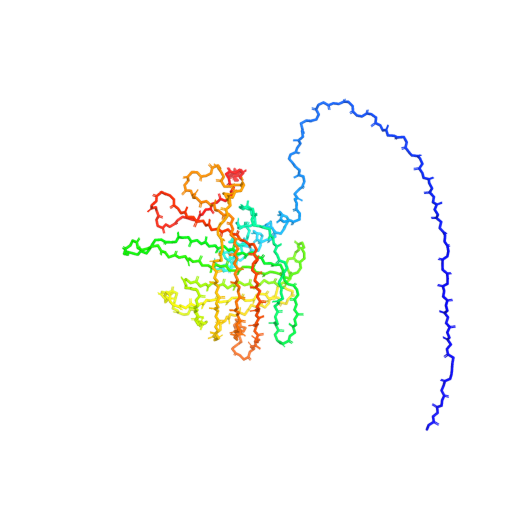 . VAL A 1 166 ? -2.020 3.156 12.785 1.00 94.81 166 VAL A CA 1
ATOM 1198 C C . VAL A 1 166 ? -1.638 1.812 13.381 1.00 94.81 166 VAL A C 1
ATOM 1200 O O . VAL A 1 166 ? -2.034 1.501 14.501 1.00 94.81 166 VAL A O 1
ATOM 1203 N N . ALA A 1 167 ? -0.875 1.007 12.647 1.00 95.69 167 ALA A N 1
ATOM 1204 C CA . ALA A 1 167 ? -0.365 -0.253 13.172 1.00 95.69 167 ALA A CA 1
ATOM 1205 C C . ALA A 1 167 ? 0.592 0.024 14.339 1.00 95.69 167 ALA A C 1
ATOM 1207 O O . ALA A 1 167 ? 1.518 0.827 14.206 1.00 95.69 167 ALA A O 1
ATOM 1208 N N . ILE A 1 168 ? 0.369 -0.634 15.474 1.00 95.38 168 ILE A N 1
ATOM 1209 C CA . ILE A 1 168 ? 1.194 -0.484 16.682 1.00 95.38 168 ILE A CA 1
ATOM 1210 C C . ILE A 1 168 ? 1.971 -1.755 17.034 1.00 95.38 168 ILE A C 1
ATOM 1212 O O . ILE A 1 168 ? 2.979 -1.662 17.732 1.00 95.38 168 ILE A O 1
ATOM 1216 N N . ASP A 1 169 ? 1.513 -2.912 16.553 1.00 95.88 169 ASP A N 1
ATOM 1217 C CA . ASP A 1 169 ? 2.089 -4.232 16.816 1.00 95.88 169 ASP A CA 1
ATOM 1218 C C . ASP A 1 169 ? 1.673 -5.228 15.718 1.00 95.88 169 ASP A C 1
ATOM 1220 O O . ASP A 1 169 ? 0.760 -4.952 14.929 1.00 95.88 169 ASP A O 1
ATOM 1224 N N . GLY A 1 170 ? 2.336 -6.381 15.684 1.00 96.81 170 GLY A N 1
ATOM 1225 C CA . GLY A 1 170 ? 2.106 -7.480 14.757 1.00 96.81 170 GLY A CA 1
ATOM 1226 C C . GLY A 1 170 ? 3.188 -7.599 13.689 1.00 96.81 170 GLY A C 1
ATOM 1227 O O . GLY A 1 170 ? 4.287 -7.062 13.823 1.00 96.81 170 GLY A O 1
ATOM 1228 N N . ALA A 1 171 ? 2.891 -8.318 12.614 1.00 97.25 171 ALA A N 1
ATOM 1229 C CA . ALA A 1 171 ? 3.846 -8.638 11.566 1.00 97.25 171 ALA A CA 1
ATOM 1230 C C . ALA A 1 171 ? 3.293 -8.362 10.167 1.00 97.25 171 ALA A C 1
ATOM 1232 O O . ALA A 1 171 ? 2.105 -8.519 9.879 1.00 97.25 171 ALA A O 1
ATOM 1233 N N . LEU A 1 172 ? 4.214 -8.004 9.280 1.00 97.81 172 LEU A N 1
ATOM 1234 C CA . LEU A 1 172 ? 3.992 -7.854 7.856 1.00 97.81 172 LEU A CA 1
ATOM 1235 C C . LEU A 1 172 ? 5.057 -8.648 7.111 1.00 97.81 172 LEU A C 1
ATOM 1237 O O . LEU A 1 172 ? 6.251 -8.407 7.271 1.00 97.81 172 LEU A O 1
ATOM 1241 N N . ALA A 1 173 ? 4.619 -9.549 6.248 1.00 97.56 173 ALA A N 1
ATOM 1242 C CA . ALA A 1 173 ? 5.423 -10.088 5.174 1.00 97.56 173 ALA A CA 1
ATOM 1243 C C . ALA A 1 173 ? 4.894 -9.549 3.845 1.00 97.56 173 ALA A C 1
ATOM 1245 O O . ALA A 1 173 ? 3.693 -9.588 3.576 1.00 97.56 173 ALA A O 1
ATOM 1246 N N . THR A 1 174 ? 5.784 -9.015 3.020 1.00 96.62 174 THR A N 1
ATOM 1247 C CA . THR A 1 174 ? 5.461 -8.568 1.665 1.00 96.62 174 THR A CA 1
ATOM 1248 C C . THR A 1 174 ? 6.599 -8.984 0.760 1.00 96.62 174 THR A C 1
ATOM 1250 O O . THR A 1 174 ? 7.697 -8.443 0.867 1.00 96.62 174 THR A O 1
ATOM 1253 N N . THR A 1 175 ? 6.350 -9.937 -0.128 1.00 96.81 175 THR A N 1
ATOM 1254 C CA . THR A 1 175 ? 7.369 -10.481 -1.029 1.00 96.81 175 THR A CA 1
ATOM 1255 C C . THR A 1 175 ? 7.110 -10.019 -2.452 1.00 96.81 175 THR A C 1
ATOM 1257 O O . THR A 1 175 ? 5.969 -9.872 -2.884 1.00 96.81 175 THR A O 1
ATOM 1260 N N . LEU A 1 176 ? 8.191 -9.766 -3.188 1.00 96.75 176 LEU A N 1
ATOM 1261 C CA . LEU A 1 176 ? 8.142 -9.584 -4.634 1.00 96.75 176 LEU A CA 1
ATOM 1262 C C . LEU A 1 176 ? 8.356 -10.957 -5.276 1.00 96.75 176 LEU A C 1
ATOM 1264 O O . LEU A 1 176 ? 9.472 -11.469 -5.249 1.00 96.75 176 LEU A O 1
ATOM 1268 N N . ASN A 1 177 ? 7.312 -11.550 -5.849 1.00 94.56 177 ASN A N 1
ATOM 1269 C CA . ASN A 1 177 ? 7.403 -12.922 -6.365 1.00 94.56 177 ASN A CA 1
ATOM 1270 C C . ASN A 1 177 ? 7.952 -12.971 -7.782 1.00 94.56 177 ASN A C 1
ATOM 1272 O O . ASN A 1 177 ? 8.682 -13.886 -8.148 1.00 94.56 177 ASN A O 1
ATOM 1276 N N . SER A 1 178 ? 7.557 -12.002 -8.606 1.00 94.50 178 SER A N 1
ATOM 1277 C CA . SER A 1 178 ? 7.980 -11.943 -9.998 1.00 94.50 178 SER A CA 1
ATOM 1278 C C . SER A 1 178 ? 7.983 -10.516 -10.512 1.00 94.50 178 SER A C 1
ATOM 1280 O O . SER A 1 178 ? 7.101 -9.724 -10.172 1.00 94.50 178 SER A O 1
ATOM 1282 N N . VAL A 1 179 ? 8.927 -10.240 -11.404 1.00 95.50 179 VAL A N 1
ATOM 1283 C CA . VAL A 1 179 ? 8.979 -9.038 -12.235 1.00 95.50 179 VAL A CA 1
ATOM 1284 C C . VAL A 1 179 ? 8.756 -9.473 -13.680 1.00 95.50 179 VAL A C 1
ATOM 1286 O O . VAL A 1 179 ? 9.288 -10.498 -14.104 1.00 95.50 179 VAL A O 1
ATOM 1289 N N . ALA A 1 180 ? 7.946 -8.720 -14.413 1.00 93.12 180 ALA A N 1
ATOM 1290 C CA . ALA A 1 180 ? 7.533 -9.030 -15.773 1.00 93.12 180 ALA A CA 1
ATOM 1291 C C . ALA A 1 180 ? 7.966 -7.916 -16.744 1.00 93.12 180 ALA A C 1
ATOM 1293 O O . ALA A 1 180 ? 9.005 -7.267 -16.570 1.00 93.12 180 ALA A O 1
ATOM 1294 N N . GLU A 1 181 ? 7.182 -7.724 -17.800 1.00 93.19 181 GLU A N 1
ATOM 1295 C CA . GLU A 1 181 ? 7.405 -6.730 -18.844 1.00 93.19 181 GLU A CA 1
ATOM 1296 C C . GLU A 1 181 ? 7.502 -5.284 -18.322 1.00 93.19 181 GLU A C 1
ATOM 1298 O O . GLU A 1 181 ? 7.029 -4.970 -17.221 1.00 93.19 181 GLU A O 1
ATOM 1303 N N . PRO A 1 182 ? 8.138 -4.384 -19.097 1.00 94.94 182 PRO A N 1
ATOM 1304 C CA . PRO A 1 182 ? 8.151 -2.963 -18.788 1.00 94.94 182 PRO A CA 1
ATOM 1305 C C . PRO A 1 182 ? 6.739 -2.396 -18.626 1.00 94.94 182 PRO A C 1
ATOM 1307 O O . PRO A 1 182 ? 5.812 -2.781 -19.335 1.00 94.94 182 PRO A O 1
ATOM 1310 N N . CYS A 1 183 ? 6.593 -1.433 -17.722 1.00 94.38 183 CYS A N 1
ATOM 1311 C CA . CYS A 1 183 ? 5.334 -0.727 -17.517 1.00 94.38 183 CYS A CA 1
ATOM 1312 C C . CYS A 1 183 ? 4.889 -0.022 -18.814 1.00 94.38 183 CYS A C 1
ATOM 1314 O O . CYS A 1 183 ? 5.660 0.789 -19.345 1.00 94.38 183 CYS A O 1
ATOM 1316 N N . PRO A 1 184 ? 3.654 -0.246 -19.301 1.00 89.56 184 PRO A N 1
ATOM 1317 C CA . PRO A 1 184 ? 3.197 0.282 -20.591 1.00 89.56 184 PRO A CA 1
ATOM 1318 C C . PRO A 1 184 ? 3.230 1.815 -20.651 1.00 89.56 184 PRO A C 1
ATOM 1320 O O . PRO A 1 184 ? 3.521 2.396 -21.693 1.00 89.56 184 PRO A O 1
ATOM 1323 N N . ASN A 1 185 ? 3.013 2.471 -19.509 1.00 83.88 185 ASN A N 1
ATOM 1324 C CA . ASN A 1 185 ? 2.907 3.926 -19.412 1.00 83.88 185 ASN A CA 1
ATOM 1325 C C . ASN A 1 185 ? 4.195 4.604 -18.911 1.00 83.88 185 ASN A C 1
ATOM 1327 O O . ASN A 1 185 ? 4.229 5.822 -18.753 1.00 83.88 185 ASN A O 1
ATOM 1331 N N . ALA A 1 186 ? 5.268 3.845 -18.654 1.00 81.12 186 ALA A N 1
ATOM 1332 C CA . ALA A 1 186 ? 6.531 4.400 -18.156 1.00 81.12 186 ALA A CA 1
ATOM 1333 C C . ALA A 1 186 ? 7.522 4.781 -19.266 1.00 81.12 186 ALA A C 1
ATOM 1335 O O . ALA A 1 186 ? 8.506 5.467 -18.997 1.00 81.12 186 ALA A O 1
ATOM 1336 N N . ALA A 1 187 ? 7.275 4.360 -20.512 1.00 65.06 187 ALA A N 1
ATOM 1337 C CA . ALA A 1 187 ? 8.240 4.451 -21.611 1.00 65.06 187 ALA A CA 1
ATOM 1338 C C . ALA A 1 187 ? 8.703 5.885 -21.950 1.00 65.06 187 ALA A C 1
ATOM 1340 O O . ALA A 1 187 ? 9.746 6.061 -22.581 1.00 65.06 187 ALA A O 1
ATOM 1341 N N . ALA A 1 188 ? 7.958 6.912 -21.529 1.00 66.56 188 ALA A N 1
ATOM 1342 C CA . ALA A 1 188 ? 8.303 8.307 -21.785 1.00 66.56 188 ALA A CA 1
ATOM 1343 C C . ALA A 1 188 ? 9.349 8.888 -20.809 1.00 66.56 188 ALA A C 1
ATOM 1345 O O . ALA A 1 188 ? 10.090 9.793 -21.198 1.00 66.56 188 ALA A O 1
ATOM 1346 N N . ASP A 1 189 ? 9.451 8.394 -19.566 1.00 77.81 189 ASP A N 1
ATOM 1347 C CA . ASP A 1 189 ? 10.358 8.968 -18.561 1.00 77.81 189 ASP A CA 1
ATOM 1348 C C . ASP A 1 189 ? 11.664 8.171 -18.446 1.00 77.81 189 ASP A C 1
ATOM 1350 O O . ASP A 1 189 ? 11.775 7.196 -17.706 1.00 77.81 189 ASP A O 1
ATOM 1354 N N . ARG A 1 190 ? 12.703 8.638 -19.148 1.00 81.50 190 ARG A N 1
ATOM 1355 C CA . ARG A 1 190 ? 14.036 8.007 -19.158 1.00 81.50 190 ARG A CA 1
ATOM 1356 C C . ARG A 1 190 ? 14.767 8.046 -17.811 1.00 81.50 190 ARG A C 1
ATOM 1358 O O . ARG A 1 190 ? 15.838 7.455 -17.698 1.00 81.50 190 ARG A O 1
ATOM 1365 N N . ARG A 1 191 ? 14.244 8.752 -16.803 1.00 85.44 191 ARG A N 1
ATOM 1366 C CA . ARG A 1 191 ? 14.855 8.812 -15.465 1.00 85.44 191 ARG A CA 1
ATOM 1367 C C . ARG A 1 191 ? 14.531 7.581 -14.625 1.00 85.44 191 ARG A C 1
ATOM 1369 O O . ARG A 1 191 ? 15.209 7.352 -13.623 1.00 85.44 191 ARG A O 1
ATOM 1376 N N . PHE A 1 192 ? 13.533 6.791 -15.019 1.00 87.31 192 PHE A N 1
ATOM 1377 C CA . PHE A 1 192 ? 13.080 5.635 -14.258 1.00 87.31 192 PHE A CA 1
ATOM 1378 C C . PHE A 1 192 ? 12.965 4.395 -15.147 1.00 87.31 192 PHE A C 1
ATOM 1380 O O . PHE A 1 192 ? 12.479 4.456 -16.271 1.00 87.31 192 PHE A O 1
ATOM 1387 N N . ALA A 1 193 ? 13.383 3.249 -14.619 1.00 92.06 193 ALA A N 1
ATOM 1388 C CA . ALA A 1 193 ? 12.954 1.950 -15.111 1.00 92.06 193 ALA A CA 1
ATOM 1389 C C . ALA A 1 193 ? 11.714 1.525 -14.323 1.00 92.06 193 ALA A C 1
ATOM 1391 O O . ALA A 1 193 ? 11.663 1.698 -13.104 1.00 92.06 193 ALA A O 1
ATOM 1392 N N . CYS A 1 194 ? 10.726 0.972 -15.016 1.00 95.69 194 CYS A N 1
ATOM 1393 C CA . CYS A 1 194 ? 9.505 0.463 -14.410 1.00 95.69 194 CYS A CA 1
ATOM 1394 C C . CYS A 1 194 ? 9.151 -0.877 -15.041 1.00 95.69 194 CYS A C 1
ATOM 1396 O O . CYS A 1 194 ? 9.112 -0.987 -16.269 1.00 95.69 194 CYS A O 1
ATOM 1398 N N . ASN A 1 195 ? 8.846 -1.862 -14.203 1.00 96.50 195 ASN A N 1
ATOM 1399 C CA . ASN A 1 195 ? 8.362 -3.171 -14.619 1.00 96.50 195 ASN A CA 1
ATOM 1400 C C . ASN A 1 195 ? 7.073 -3.521 -13.879 1.00 96.50 195 ASN A C 1
ATOM 1402 O O . ASN A 1 195 ? 6.921 -3.195 -12.698 1.00 96.50 195 ASN A O 1
ATOM 1406 N N . LEU A 1 196 ? 6.174 -4.233 -14.559 1.00 97.06 196 LEU A N 1
ATOM 1407 C CA . LEU A 1 196 ? 5.051 -4.891 -13.902 1.00 97.06 196 LEU A CA 1
ATOM 1408 C C . LEU A 1 196 ? 5.575 -5.961 -12.937 1.00 97.06 196 LEU A C 1
ATOM 1410 O O . LEU A 1 196 ? 6.620 -6.576 -13.167 1.00 97.06 196 LEU A O 1
ATOM 1414 N N . ALA A 1 197 ? 4.853 -6.182 -11.846 1.00 98.12 197 ALA A N 1
ATOM 1415 C CA . ALA A 1 197 ? 5.265 -7.075 -10.776 1.00 98.12 197 ALA A CA 1
ATOM 1416 C C . ALA A 1 197 ? 4.080 -7.813 -10.144 1.00 98.12 197 ALA A C 1
ATOM 1418 O O . ALA A 1 197 ? 2.919 -7.421 -10.290 1.00 98.12 197 ALA A O 1
ATOM 1419 N N . ARG A 1 198 ? 4.394 -8.894 -9.427 1.00 98.19 198 ARG A N 1
ATOM 1420 C CA . ARG A 1 198 ? 3.454 -9.646 -8.590 1.00 98.19 198 ARG A CA 1
ATOM 1421 C C . ARG A 1 198 ? 3.970 -9.696 -7.164 1.00 98.19 198 ARG A C 1
ATOM 1423 O O . ARG A 1 198 ? 5.148 -9.995 -6.955 1.00 98.19 198 ARG A O 1
ATOM 1430 N N . PHE A 1 199 ? 3.083 -9.425 -6.219 1.00 98.19 199 PHE A N 1
ATOM 1431 C CA . PHE A 1 199 ? 3.389 -9.404 -4.797 1.00 98.19 199 PHE A CA 1
ATOM 1432 C C . PHE A 1 199 ? 2.542 -10.430 -4.047 1.00 98.19 199 PHE A C 1
ATOM 1434 O O . PHE A 1 199 ? 1.398 -10.680 -4.430 1.00 98.19 199 PHE A O 1
ATOM 1441 N N . ASP A 1 200 ? 3.098 -10.971 -2.964 1.00 98.38 200 ASP A N 1
ATOM 1442 C CA . ASP A 1 200 ? 2.313 -11.600 -1.900 1.00 98.38 200 ASP A CA 1
ATOM 1443 C C . ASP A 1 200 ? 2.325 -10.703 -0.669 1.00 98.38 200 ASP A C 1
ATOM 1445 O O . ASP A 1 200 ? 3.274 -9.949 -0.424 1.00 98.38 200 ASP A O 1
ATOM 1449 N N . ILE A 1 201 ? 1.263 -10.804 0.119 1.00 98.25 201 ILE A N 1
ATOM 1450 C CA . ILE A 1 201 ? 1.142 -10.164 1.419 1.00 98.25 201 ILE A CA 1
ATOM 1451 C C . ILE A 1 201 ? 0.639 -11.186 2.429 1.00 98.25 201 ILE A C 1
ATOM 1453 O O . ILE A 1 201 ? -0.321 -11.913 2.183 1.00 98.25 201 ILE A O 1
ATOM 1457 N N . ARG A 1 202 ? 1.278 -11.197 3.595 1.00 98.50 202 ARG A N 1
ATOM 1458 C CA . ARG A 1 202 ? 0.736 -11.794 4.810 1.00 98.50 202 ARG A CA 1
ATOM 1459 C C . ARG A 1 202 ? 0.878 -10.780 5.926 1.00 98.50 202 ARG A C 1
ATOM 1461 O O . ARG A 1 202 ? 1.983 -10.343 6.234 1.00 98.50 202 ARG A O 1
ATOM 1468 N N . MET A 1 203 ? -0.235 -10.386 6.506 1.00 98.25 203 MET A N 1
ATOM 1469 C CA . MET A 1 203 ? -0.309 -9.350 7.516 1.00 98.25 203 MET A CA 1
ATOM 1470 C C . MET A 1 203 ? -1.172 -9.842 8.665 1.00 98.25 203 MET A C 1
ATOM 1472 O O . MET A 1 203 ? -2.246 -10.391 8.438 1.00 98.25 203 MET A O 1
ATOM 1476 N N . ASP A 1 204 ? -0.710 -9.587 9.879 1.00 98.38 204 ASP A N 1
ATOM 1477 C CA . ASP A 1 204 ? -1.484 -9.729 11.105 1.00 98.38 204 ASP A CA 1
ATOM 1478 C C . ASP A 1 204 ? -1.023 -8.625 12.055 1.00 98.38 204 ASP A C 1
ATOM 1480 O O . ASP A 1 204 ? 0.120 -8.639 12.514 1.00 98.38 204 ASP A O 1
ATOM 1484 N N . GLY A 1 205 ? -1.853 -7.603 12.252 1.00 97.75 205 GLY A N 1
ATOM 1485 C CA . GLY A 1 205 ? -1.483 -6.400 12.986 1.00 97.75 205 GLY A CA 1
ATOM 1486 C C . GLY A 1 205 ? -2.594 -5.873 13.876 1.00 97.75 205 GLY A C 1
ATOM 1487 O O . GLY A 1 205 ? -3.777 -5.980 13.563 1.00 97.75 205 GLY A O 1
ATOM 1488 N N . THR A 1 206 ? -2.207 -5.233 14.978 1.00 98.12 206 THR A N 1
ATOM 1489 C CA . THR A 1 206 ? -3.131 -4.433 15.793 1.00 98.12 206 THR A CA 1
ATOM 1490 C C . THR A 1 206 ? -2.994 -2.970 15.404 1.00 98.12 206 THR A C 1
ATOM 1492 O O . THR A 1 206 ? -1.900 -2.405 15.462 1.00 98.12 206 THR A O 1
ATOM 1495 N N . PHE A 1 207 ? -4.110 -2.354 15.026 1.00 97.62 207 PHE A N 1
ATOM 1496 C CA . PHE A 1 207 ? -4.182 -0.961 14.613 1.00 97.62 207 PHE A CA 1
ATOM 1497 C C . PHE A 1 207 ? -4.911 -0.138 15.676 1.00 97.62 207 PHE A C 1
ATOM 1499 O O . PHE A 1 207 ? -5.944 -0.552 16.190 1.00 97.62 207 PHE A O 1
ATOM 1506 N N . GLU A 1 208 ? -4.373 1.027 16.017 1.00 96.88 208 GLU A N 1
ATOM 1507 C CA . GLU A 1 208 ? -4.873 1.911 17.072 1.00 96.88 208 GLU A CA 1
ATOM 1508 C C . GLU A 1 208 ? -5.367 3.231 16.476 1.00 96.88 208 GLU A C 1
ATOM 1510 O O . GLU A 1 208 ? -4.711 3.786 15.592 1.00 96.88 208 GLU A O 1
ATOM 1515 N N . LEU A 1 209 ? -6.518 3.725 16.937 1.00 96.19 209 LEU A N 1
ATOM 1516 C CA . LEU A 1 209 ? -7.118 4.971 16.464 1.00 96.19 209 LEU A CA 1
ATOM 1517 C C . LEU A 1 209 ? -6.225 6.167 16.817 1.00 96.19 209 LEU A C 1
ATOM 1519 O O . LEU A 1 209 ? -5.829 6.371 17.966 1.00 96.19 209 LEU A O 1
ATOM 1523 N N . VAL A 1 210 ? -5.936 7.009 15.830 1.00 92.19 210 VAL A N 1
ATOM 1524 C CA . VAL A 1 210 ? -5.203 8.256 16.046 1.00 92.19 210 VAL A CA 1
ATOM 1525 C C . VAL A 1 210 ? -6.036 9.173 16.943 1.00 92.19 210 VAL A C 1
ATOM 1527 O O . VAL A 1 210 ? -7.139 9.575 16.582 1.00 92.19 210 VAL A O 1
ATOM 1530 N N . GLY A 1 211 ? -5.488 9.511 18.112 1.00 93.19 211 GLY A N 1
ATOM 1531 C CA . GLY A 1 211 ? -6.152 10.342 19.122 1.00 93.19 211 GLY A CA 1
ATOM 1532 C C . GLY A 1 211 ? -6.876 9.560 20.223 1.00 93.19 211 GLY A C 1
ATOM 1533 O O . GLY A 1 211 ? -7.254 10.168 21.220 1.00 93.19 211 GLY A O 1
ATOM 1534 N N . ASP A 1 212 ? -7.006 8.236 20.101 1.00 95.62 212 ASP A N 1
ATOM 1535 C CA . ASP A 1 212 ? -7.593 7.378 21.134 1.00 95.62 212 ASP A CA 1
ATOM 1536 C C . ASP A 1 212 ? -6.878 6.022 21.200 1.00 95.62 212 ASP A C 1
ATOM 1538 O O . ASP A 1 212 ? -7.181 5.084 20.464 1.00 95.62 212 ASP A O 1
ATOM 1542 N N . ALA A 1 213 ? -5.948 5.897 22.150 1.00 93.12 213 ALA A N 1
ATOM 1543 C CA . ALA A 1 213 ? -5.146 4.688 22.312 1.00 93.12 213 ALA A CA 1
ATOM 1544 C C . ALA A 1 213 ? -5.935 3.461 22.817 1.00 93.12 213 ALA A C 1
ATOM 1546 O O . ALA A 1 213 ? -5.414 2.339 22.830 1.00 93.12 213 ALA A O 1
ATOM 1547 N N . THR A 1 214 ? -7.176 3.664 23.269 1.00 96.06 214 THR A N 1
ATOM 1548 C CA . THR A 1 214 ? -8.039 2.584 23.760 1.00 96.06 214 THR A CA 1
ATOM 1549 C C . THR A 1 214 ? -8.820 1.914 22.633 1.00 96.06 214 THR A C 1
ATOM 1551 O O . THR A 1 214 ? -9.148 0.731 22.733 1.00 96.06 214 THR A O 1
ATOM 1554 N N . ALA A 1 215 ? -9.053 2.630 21.531 1.00 97.62 215 ALA A N 1
ATOM 1555 C CA . ALA A 1 215 ? -9.732 2.112 20.357 1.00 97.62 215 ALA A CA 1
ATOM 1556 C C . ALA A 1 215 ? -8.744 1.363 19.452 1.00 97.62 215 ALA A C 1
ATOM 1558 O O . ALA A 1 215 ? -7.898 1.955 18.778 1.00 97.62 215 ALA A O 1
ATOM 1559 N N . ARG A 1 216 ? -8.862 0.030 19.436 1.00 97.69 216 ARG A N 1
ATOM 1560 C CA . ARG A 1 216 ? -7.992 -0.869 18.670 1.00 97.69 216 ARG A CA 1
ATOM 1561 C C . ARG A 1 216 ? -8.796 -1.802 17.784 1.00 97.69 216 ARG A C 1
ATOM 1563 O O . ARG A 1 216 ? -9.856 -2.281 18.180 1.00 97.69 216 ARG A O 1
ATOM 1570 N N . VAL A 1 217 ? -8.255 -2.094 16.609 1.00 98.25 217 VAL A N 1
ATOM 1571 C CA . VAL A 1 217 ? -8.831 -3.022 15.642 1.00 98.25 217 VAL A CA 1
ATOM 1572 C C . VAL A 1 217 ? -7.746 -3.982 15.144 1.00 98.25 217 VAL A C 1
ATOM 1574 O O . VAL A 1 217 ? -6.700 -3.527 14.676 1.00 98.25 217 VAL A O 1
ATOM 1577 N N . PRO A 1 218 ? -7.935 -5.308 15.262 1.00 98.50 218 PRO A N 1
ATOM 1578 C CA . PRO A 1 218 ? -7.062 -6.260 14.590 1.00 98.50 218 PRO A CA 1
ATOM 1579 C C . PRO A 1 218 ? -7.332 -6.211 13.084 1.00 98.50 218 PRO A C 1
ATOM 1581 O O . PRO A 1 218 ? -8.493 -6.195 12.665 1.00 98.50 218 PRO A O 1
ATOM 1584 N N . ILE A 1 219 ? -6.274 -6.183 12.278 1.00 98.62 219 ILE A N 1
ATOM 1585 C CA . ILE A 1 219 ? -6.359 -6.252 10.821 1.00 98.62 219 ILE A CA 1
ATOM 1586 C C . ILE A 1 219 ? -5.410 -7.331 10.316 1.00 98.62 219 ILE A C 1
ATOM 1588 O O . ILE A 1 219 ? -4.212 -7.295 10.599 1.00 98.62 219 ILE A O 1
ATOM 1592 N N . ALA A 1 220 ? -5.943 -8.259 9.527 1.00 98.69 220 ALA A N 1
ATOM 1593 C CA . ALA A 1 220 ? -5.183 -9.349 8.937 1.00 98.69 220 ALA A CA 1
ATOM 1594 C C . ALA A 1 220 ? -5.486 -9.507 7.443 1.00 98.69 220 ALA A C 1
ATOM 1596 O O . ALA A 1 220 ? -6.566 -9.160 6.967 1.00 98.69 220 ALA A O 1
ATOM 1597 N N . SER A 1 221 ? -4.526 -10.027 6.687 1.00 98.44 221 SER A N 1
ATOM 1598 C CA . SER A 1 221 ? -4.710 -10.380 5.277 1.00 98.44 221 SER A CA 1
ATOM 1599 C C . SER A 1 221 ? -3.688 -11.429 4.863 1.00 98.44 221 SER A C 1
ATOM 1601 O O . SER A 1 221 ? -2.531 -11.371 5.275 1.00 98.44 221 SER A O 1
ATOM 1603 N N . GLU A 1 222 ? -4.105 -12.362 4.016 1.00 98.31 222 GLU A N 1
ATOM 1604 C CA . GLU A 1 222 ? -3.218 -13.262 3.291 1.00 98.31 222 GLU A CA 1
ATOM 1605 C C . GLU A 1 222 ? -3.673 -13.284 1.835 1.00 98.31 222 GLU A C 1
ATOM 1607 O O . GLU A 1 222 ? -4.783 -13.715 1.521 1.00 98.31 222 GLU A O 1
ATOM 1612 N N . ALA A 1 223 ? -2.836 -12.763 0.945 1.00 98.00 223 ALA A N 1
ATOM 1613 C CA . ALA A 1 223 ? -3.133 -12.714 -0.476 1.00 98.00 223 ALA A CA 1
ATOM 1614 C C . ALA A 1 223 ? -1.870 -12.949 -1.291 1.00 98.00 223 ALA A C 1
ATOM 1616 O O . ALA A 1 223 ? -0.776 -12.527 -0.911 1.00 98.00 223 ALA A O 1
ATOM 1617 N N . GLN A 1 224 ? -2.046 -13.616 -2.428 1.00 97.94 224 GLN A N 1
ATOM 1618 C CA . GLN A 1 224 ? -0.945 -14.013 -3.288 1.00 97.94 224 GLN A CA 1
ATOM 1619 C C . GLN A 1 224 ? -1.124 -13.504 -4.714 1.00 97.94 224 GLN A C 1
ATOM 1621 O O . GLN A 1 224 ? -2.238 -13.433 -5.233 1.00 97.94 224 GLN A O 1
ATOM 1626 N N . GLY A 1 225 ? -0.010 -13.170 -5.359 1.00 96.25 225 GLY A N 1
ATOM 1627 C CA . GLY A 1 225 ? 0.055 -12.833 -6.777 1.00 96.25 225 GLY A CA 1
ATOM 1628 C C . GLY A 1 225 ? -0.746 -11.594 -7.190 1.00 96.25 225 GLY A C 1
ATOM 1629 O O . GLY A 1 225 ? -1.122 -11.481 -8.363 1.00 96.25 225 GLY A O 1
ATOM 1630 N N . PHE A 1 226 ? -1.012 -10.650 -6.283 1.00 97.19 226 PHE A N 1
ATOM 1631 C CA . PHE A 1 226 ? -1.693 -9.412 -6.664 1.00 97.19 226 PHE A CA 1
ATOM 1632 C C . PHE A 1 226 ? -0.758 -8.511 -7.473 1.00 97.19 226 PHE A C 1
ATOM 1634 O O . PHE A 1 226 ? 0.471 -8.554 -7.336 1.00 97.19 226 PHE A O 1
ATOM 1641 N N . ALA A 1 227 ? -1.336 -7.750 -8.399 1.00 97.38 227 ALA A N 1
ATOM 1642 C CA . ALA A 1 227 ? -0.547 -6.968 -9.336 1.00 97.38 227 ALA A CA 1
ATOM 1643 C C . ALA A 1 227 ? 0.100 -5.752 -8.666 1.00 97.38 227 ALA A C 1
ATOM 1645 O O . ALA A 1 227 ? -0.425 -5.151 -7.729 1.00 97.38 227 ALA A O 1
ATOM 1646 N N . GLY A 1 228 ? 1.238 -5.348 -9.206 1.00 97.62 228 GLY A N 1
ATOM 1647 C CA . GLY A 1 228 ? 1.909 -4.128 -8.816 1.00 97.62 228 GLY A CA 1
ATOM 1648 C C . GLY A 1 228 ? 2.940 -3.702 -9.842 1.00 97.62 228 GLY A C 1
ATOM 1649 O O . GLY A 1 228 ? 2.994 -4.230 -10.954 1.00 97.62 228 GLY A O 1
ATOM 1650 N N . VAL A 1 229 ? 3.781 -2.757 -9.448 1.00 97.69 229 VAL A N 1
ATOM 1651 C CA . VAL A 1 229 ? 4.932 -2.309 -10.236 1.00 97.69 229 VAL A CA 1
ATOM 1652 C C . VAL A 1 229 ? 6.170 -2.202 -9.362 1.00 97.69 229 VAL A C 1
ATOM 1654 O O . VAL A 1 229 ? 6.075 -1.974 -8.156 1.00 97.69 229 VAL A O 1
ATOM 1657 N N . VAL A 1 230 ? 7.341 -2.340 -9.975 1.00 97.25 230 VAL A N 1
ATOM 1658 C CA . VAL A 1 230 ? 8.629 -1.999 -9.367 1.00 97.25 230 VAL A CA 1
ATOM 1659 C C . VAL A 1 230 ? 9.251 -0.866 -10.165 1.00 97.25 230 VAL A C 1
ATOM 1661 O O . VAL A 1 230 ? 9.376 -0.961 -11.385 1.00 97.25 230 VAL A O 1
ATOM 1664 N N . VAL A 1 231 ? 9.651 0.195 -9.471 1.00 95.19 231 VAL A N 1
ATOM 1665 C CA . VAL A 1 231 ? 10.258 1.389 -10.051 1.00 95.19 231 VAL A CA 1
ATOM 1666 C C . VAL A 1 231 ? 11.672 1.566 -9.513 1.00 95.19 231 VAL A C 1
ATOM 1668 O O . VAL A 1 231 ? 11.907 1.509 -8.306 1.00 95.19 231 VAL A O 1
ATOM 1671 N N . ARG A 1 232 ? 12.620 1.825 -10.413 1.00 93.12 232 ARG A N 1
ATOM 1672 C CA . ARG A 1 232 ? 14.025 2.113 -10.104 1.00 93.12 232 ARG A CA 1
ATOM 1673 C C . ARG A 1 232 ? 14.437 3.421 -10.766 1.00 93.12 232 ARG A C 1
ATOM 1675 O O . ARG A 1 232 ? 14.178 3.624 -11.948 1.00 93.12 232 ARG A O 1
ATOM 1682 N N . ARG A 1 233 ? 15.141 4.285 -10.036 1.00 87.06 233 ARG A N 1
ATOM 1683 C CA . ARG A 1 233 ? 15.798 5.467 -10.616 1.00 87.06 233 ARG A CA 1
ATOM 1684 C C . ARG A 1 233 ? 17.051 5.085 -11.394 1.00 87.06 233 ARG A C 1
ATOM 1686 O O . ARG A 1 233 ? 17.870 4.314 -10.904 1.00 87.06 233 ARG A O 1
ATOM 1693 N N . LEU A 1 234 ? 17.219 5.668 -12.576 1.00 85.00 234 LEU A N 1
ATOM 1694 C CA . LEU A 1 234 ? 18.385 5.469 -13.444 1.00 85.00 234 LEU A CA 1
ATOM 1695 C C . LEU A 1 234 ? 19.406 6.607 -13.334 1.00 85.00 234 LEU A C 1
ATOM 1697 O O . LEU A 1 234 ? 20.572 6.424 -13.663 1.00 85.00 234 LEU A O 1
ATOM 1701 N N . ASP A 1 235 ? 18.986 7.772 -12.845 1.00 78.06 235 ASP A N 1
ATOM 1702 C CA . ASP A 1 235 ? 19.787 8.999 -12.790 1.00 78.06 235 ASP A CA 1
ATOM 1703 C C . ASP A 1 235 ? 20.689 9.115 -11.546 1.00 78.06 235 ASP A C 1
ATOM 1705 O O . ASP A 1 235 ? 21.366 10.123 -11.364 1.00 78.06 235 ASP A O 1
ATOM 1709 N N . GLY A 1 236 ? 20.706 8.102 -10.672 1.00 67.94 236 GLY A N 1
ATOM 1710 C CA . GLY A 1 236 ? 21.554 8.068 -9.473 1.00 67.94 236 GLY A CA 1
ATOM 1711 C C . GLY A 1 236 ? 21.202 9.103 -8.395 1.00 67.94 236 GLY A C 1
ATOM 1712 O O . GLY A 1 236 ? 21.905 9.186 -7.390 1.00 67.94 236 GLY A O 1
ATOM 1713 N N . GLY A 1 237 ? 20.128 9.880 -8.572 1.00 63.44 237 GLY A N 1
ATOM 1714 C CA . GLY A 1 237 ? 19.673 10.868 -7.597 1.00 63.44 237 GLY A CA 1
ATOM 1715 C C . GLY A 1 237 ? 18.941 10.229 -6.413 1.00 63.44 237 GLY A C 1
ATOM 1716 O O . GLY A 1 237 ? 18.155 9.297 -6.579 1.00 63.44 237 GLY A O 1
ATOM 1717 N N . SER A 1 238 ? 19.129 10.768 -5.208 1.00 56.12 238 SER A N 1
ATOM 1718 C CA . SER A 1 238 ? 18.636 10.163 -3.959 1.00 56.12 238 SER A CA 1
ATOM 1719 C C . SER A 1 238 ? 17.228 10.587 -3.498 1.00 56.12 238 SER A C 1
ATOM 1721 O O . SER A 1 238 ? 16.758 10.042 -2.508 1.00 56.12 238 SER A O 1
ATOM 1723 N N . GLY A 1 239 ? 16.515 11.511 -4.170 1.00 55.44 239 GLY A N 1
ATOM 1724 C CA . GLY A 1 239 ? 15.319 12.127 -3.541 1.00 55.44 239 GLY A CA 1
ATOM 1725 C C . GLY A 1 239 ? 14.136 12.595 -4.404 1.00 55.44 239 GLY A C 1
ATOM 1726 O O . GLY A 1 239 ? 13.477 13.557 -4.036 1.00 55.44 239 GLY A O 1
ATOM 1727 N N . GLY A 1 240 ? 13.844 11.975 -5.547 1.00 60.31 240 GLY A N 1
ATOM 1728 C CA . GLY A 1 240 ? 12.773 12.387 -6.463 1.00 60.31 240 GLY A CA 1
ATOM 1729 C C . GLY A 1 240 ? 11.800 11.245 -6.730 1.00 60.31 240 GLY A C 1
ATOM 1730 O O . GLY A 1 240 ? 12.218 10.174 -7.171 1.00 60.31 240 GLY A O 1
ATOM 1731 N N . ARG A 1 241 ? 10.511 11.475 -6.460 1.00 63.00 241 ARG A N 1
ATOM 1732 C CA . ARG A 1 241 ? 9.440 10.518 -6.758 1.00 63.00 241 ARG A CA 1
ATOM 1733 C C . ARG A 1 241 ? 9.189 10.481 -8.273 1.00 63.00 241 ARG A C 1
ATOM 1735 O O . ARG A 1 241 ? 9.199 11.547 -8.894 1.00 63.00 241 ARG A O 1
ATOM 1742 N N . PRO A 1 242 ? 8.943 9.306 -8.872 1.00 59.25 242 PRO A N 1
ATOM 1743 C CA . PRO A 1 242 ? 8.452 9.242 -10.241 1.00 59.25 242 PRO A CA 1
ATOM 1744 C C . PRO A 1 242 ? 7.121 9.989 -10.344 1.00 59.25 242 PRO A C 1
ATOM 1746 O O . PRO A 1 242 ? 6.234 9.811 -9.510 1.00 59.25 242 PRO A O 1
ATOM 1749 N N . THR A 1 243 ? 6.970 10.819 -11.371 1.00 60.06 243 THR A N 1
ATOM 1750 C CA . THR A 1 243 ? 5.696 11.463 -11.700 1.00 60.06 243 THR A CA 1
ATOM 1751 C C . THR A 1 243 ? 5.175 10.839 -12.984 1.00 60.06 243 THR A C 1
ATOM 1753 O O . THR A 1 243 ? 5.758 11.060 -14.041 1.00 60.06 243 THR A O 1
ATOM 1756 N N . ALA A 1 244 ? 4.073 10.087 -12.922 1.00 49.41 244 ALA A N 1
ATOM 1757 C CA . ALA A 1 244 ? 3.483 9.440 -14.101 1.00 49.41 244 ALA A CA 1
ATOM 1758 C C . ALA A 1 244 ? 2.788 10.409 -15.081 1.00 49.41 244 ALA A C 1
ATOM 1760 O O . ALA A 1 244 ? 2.115 9.962 -16.001 1.00 49.41 244 ALA A O 1
ATOM 1761 N N . ASN A 1 245 ? 2.913 11.729 -14.899 1.00 47.03 245 ASN A N 1
ATOM 1762 C CA . ASN A 1 245 ? 2.203 12.701 -15.723 1.00 47.03 245 ASN A CA 1
ATOM 1763 C C . ASN A 1 245 ? 3.116 13.856 -16.177 1.00 47.03 245 ASN A C 1
ATOM 1765 O O . ASN A 1 245 ? 3.333 14.792 -15.406 1.00 47.03 245 ASN A O 1
ATOM 1769 N N . PRO A 1 246 ? 3.633 13.835 -17.420 1.00 42.38 246 PRO A N 1
ATOM 1770 C CA . PRO A 1 246 ? 4.270 15.002 -18.027 1.00 42.38 246 PRO A CA 1
ATOM 1771 C C . PRO A 1 246 ? 3.257 16.049 -18.536 1.00 42.38 246 PRO A C 1
ATOM 1773 O O . PRO A 1 246 ? 3.670 17.109 -18.998 1.00 42.38 246 PRO A O 1
ATOM 1776 N N . SER A 1 247 ? 1.945 15.783 -18.459 1.00 38.91 247 SER A N 1
ATOM 1777 C CA . SER A 1 247 ? 0.917 16.508 -19.221 1.00 38.91 247 SER A CA 1
ATOM 1778 C C . SER A 1 247 ? -0.100 17.286 -18.386 1.00 38.91 247 SER A C 1
ATOM 1780 O O . SER A 1 247 ? -1.038 17.828 -18.964 1.00 38.91 247 SER A O 1
ATOM 1782 N N . ARG A 1 248 ? 0.044 17.399 -17.056 1.00 40.22 248 ARG A N 1
ATOM 1783 C CA . ARG A 1 248 ? -0.816 18.325 -16.299 1.00 40.22 248 ARG A CA 1
ATOM 1784 C C . ARG A 1 248 ? -0.379 19.754 -16.654 1.00 40.22 248 ARG A C 1
ATOM 1786 O O . ARG A 1 248 ? 0.758 20.105 -16.327 1.00 40.22 248 ARG A O 1
ATOM 1793 N N . PRO A 1 249 ? -1.217 20.574 -17.320 1.00 34.59 249 PRO A N 1
ATOM 1794 C CA . PRO A 1 249 ? -0.874 21.964 -17.584 1.00 34.59 249 PRO A CA 1
ATOM 1795 C C . PRO A 1 249 ? -0.572 22.616 -16.241 1.00 34.59 249 PRO A C 1
ATOM 1797 O O . PRO A 1 249 ? -1.366 22.490 -15.303 1.00 34.59 249 PRO A O 1
ATOM 1800 N N . GLN A 1 250 ? 0.590 23.259 -16.114 1.00 32.31 250 GLN A N 1
ATOM 1801 C CA . GLN A 1 250 ? 0.832 24.074 -14.933 1.00 32.31 250 GLN A CA 1
ATOM 1802 C C . GLN A 1 250 ? -0.295 25.108 -14.844 1.00 32.31 250 GLN A C 1
ATOM 1804 O O . GLN A 1 250 ? -0.639 25.695 -15.874 1.00 32.31 250 GLN A O 1
ATOM 1809 N N . PRO A 1 251 ? -0.888 25.333 -13.659 1.00 35.03 251 PRO A N 1
ATOM 1810 C CA . PRO A 1 251 ? -1.835 26.418 -13.501 1.00 35.03 251 PRO A CA 1
ATOM 1811 C C . PRO A 1 251 ? -1.111 27.705 -13.886 1.00 35.03 251 PRO A C 1
ATOM 1813 O O . PRO A 1 251 ? -0.133 28.100 -13.246 1.00 35.03 251 PRO A O 1
ATOM 1816 N N . THR A 1 252 ? -1.558 28.330 -14.973 1.00 40.06 252 THR A N 1
ATOM 1817 C CA . THR A 1 252 ? -1.154 29.687 -15.315 1.00 40.06 252 THR A CA 1
ATOM 1818 C C . THR A 1 252 ? -1.519 30.545 -14.117 1.00 40.06 252 THR A C 1
ATOM 1820 O O . THR A 1 252 ? -2.697 30.654 -13.778 1.00 40.06 252 THR A O 1
ATOM 1823 N N . ARG A 1 253 ? -0.508 31.089 -13.434 1.00 42.12 253 ARG A N 1
ATOM 1824 C CA . ARG A 1 253 ? -0.725 32.111 -12.412 1.00 42.12 253 ARG A CA 1
ATOM 1825 C C . ARG A 1 253 ? -1.424 33.284 -13.101 1.00 42.12 253 ARG A C 1
ATOM 1827 O O . ARG A 1 253 ? -0.798 33.952 -13.920 1.00 42.12 253 ARG A O 1
ATOM 1834 N N . GLY A 1 254 ? -2.718 33.433 -12.831 1.00 50.50 254 GLY A N 1
ATOM 1835 C CA . GLY A 1 254 ? -3.448 34.683 -13.019 1.00 50.50 254 GLY A CA 1
ATOM 1836 C C . GLY A 1 254 ? -3.146 35.638 -11.879 1.00 50.50 254 GLY A C 1
ATOM 1837 O O . GLY A 1 254 ? -2.824 35.137 -10.775 1.00 50.50 254 GLY A O 1
#

pLDDT: mean 81.87, std 20.26, range [32.31, 98.69]

Nearest PDB structures (foldseek):
  3win-assembly1_D  TM=1.960E-01  e=7.841E-01  Clostridium botulinum B
  4en6-assembly1_A  TM=1.850E-01  e=5.951E-01  Clostridium botulinum
  3win-assembly1_E  TM=1.545E-01  e=7.123E+00  Clostridium botulinum B
  4en6-assembly1_B  TM=1.223E-01  e=7.527E+00  Clostridium botulinum

Mean predicted aligned error: 11.3 Å

Secondary structure (DSSP, 8-state):
----------------------PPP---S----PPP---HHHHHHHHHHHHHHHHHHTT-HHHHHHHHHHHHHHHTTPPPEEEEEEETTEEEEEEEEEEEEEEEPTTS-EEEEEEEEEEESSSS-SEEEEEEESSSEEEE--TT-TT-TTEEEEEEEETTTTEEEEEEEEEEEEEEEEEEEEPTTTTT-TTEEEEEEEEEEEEEEEEEETTEEEEEEEEEEEEEEEEEEEEEESS--SS----S-S-S------

Sequence (254 aa):
MRAHPFSTRTLLVAAALLAACADAPTVTGPDVVAPPTGTADEAVALSLDELAASASLAGDSRAASDYADGALAIRLGARPTEIAISVGGQDYRYHAVGLGIVERGPDGAELLKRTVIAWHGLDRPDAVLRVMSRSDAAIFGREDNPGDLGRATGTWADLARGARFVAIDGALATTLNSVAEPCPNAAADRRFACNLARFDIRMDGTFELVGDATARVPIASEAQGFAGVVVRRLDGGSGGRPTANPSRPQPTRG